Protein AF-0000000076748948 (afdb_homodimer)

Structure (mmCIF, N/CA/C/O backbone):
data_AF-0000000076748948-model_v1
#
loop_
_entity.id
_entity.type
_entity.pdbx_description
1 polymer 'Cytochrome B561'
#
loop_
_atom_site.group_PDB
_atom_site.id
_atom_site.type_symbol
_atom_site.label_atom_id
_atom_site.label_alt_id
_atom_site.label_comp_id
_atom_site.label_asym_id
_atom_site.label_entity_id
_atom_site.label_seq_id
_atom_site.pdbx_PDB_ins_code
_atom_site.Cartn_x
_atom_site.Cartn_y
_atom_site.Cartn_z
_atom_site.occupancy
_atom_site.B_iso_or_equiv
_atom_site.auth_seq_id
_atom_site.auth_comp_id
_atom_site.auth_asym_id
_atom_site.auth_atom_id
_atom_site.pdbx_PDB_model_num
ATOM 1 N N . MET A 1 1 ? 9.406 36.438 7.773 1 33.47 1 MET A N 1
ATOM 2 C CA . MET A 1 1 ? 9.922 35.469 8.727 1 33.47 1 MET A CA 1
ATOM 3 C C . MET A 1 1 ? 10.961 34.562 8.07 1 33.47 1 MET A C 1
ATOM 5 O O . MET A 1 1 ? 10.742 34.062 6.957 1 33.47 1 MET A O 1
ATOM 9 N N . ASN A 1 2 ? 12.188 34.719 8.117 1 35.97 2 ASN A N 1
ATOM 10 C CA . ASN A 1 2 ? 13.266 33.875 7.602 1 35.97 2 ASN A CA 1
ATOM 11 C C . ASN A 1 2 ? 12.938 32.375 7.719 1 35.97 2 ASN A C 1
ATOM 13 O O . ASN A 1 2 ? 12.742 31.875 8.82 1 35.97 2 ASN A O 1
ATOM 17 N N . MET A 1 3 ? 12.281 31.812 6.859 1 44.72 3 MET A N 1
ATOM 18 C CA . MET A 1 3 ? 11.961 30.391 6.828 1 44.72 3 MET A CA 1
ATOM 19 C C . MET A 1 3 ? 13.188 29.547 7.172 1 44.72 3 MET A C 1
ATOM 21 O O . MET A 1 3 ? 13.273 28.391 6.793 1 44.72 3 MET A O 1
ATOM 25 N N . SER A 1 4 ? 14.305 30.047 7.441 1 53.69 4 SER A N 1
ATOM 26 C CA . SER A 1 4 ? 15.688 29.625 7.637 1 53.69 4 SER A CA 1
ATOM 27 C C . SER A 1 4 ? 15.797 28.5 8.656 1 53.69 4 SER A C 1
ATOM 29 O O . SER A 1 4 ? 16.703 27.672 8.586 1 53.69 4 SER A O 1
ATOM 31 N N . GLY A 1 5 ? 14.656 28.094 9.359 1 63.38 5 GLY A N 1
ATOM 32 C CA . GLY A 1 5 ? 14.852 27.25 10.523 1 63.38 5 GLY A CA 1
ATOM 33 C C . GLY A 1 5 ? 13.992 26 10.508 1 63.38 5 GLY A C 1
ATOM 34 O O . GLY A 1 5 ? 14.273 25.031 11.227 1 63.38 5 GLY A O 1
ATOM 35 N N . VAL A 1 6 ? 13.047 25.984 9.555 1 76.69 6 VAL A N 1
ATOM 36 C CA . VAL A 1 6 ? 12.133 24.859 9.734 1 76.69 6 VAL A CA 1
ATOM 37 C C . VAL A 1 6 ? 12.547 23.703 8.828 1 76.69 6 VAL A C 1
ATOM 39 O O . VAL A 1 6 ? 12.656 23.859 7.609 1 76.69 6 VAL A O 1
ATOM 42 N N . SER A 1 7 ? 13.07 22.641 9.336 1 84.75 7 SER A N 1
ATOM 43 C CA . SER A 1 7 ? 13.414 21.438 8.594 1 84.75 7 SER A CA 1
ATOM 44 C C . SER A 1 7 ? 12.914 20.188 9.305 1 84.75 7 SER A C 1
ATOM 46 O O . SER A 1 7 ? 12.508 20.25 10.469 1 84.75 7 SER A O 1
ATOM 48 N N . TYR A 1 8 ? 12.938 19.156 8.523 1 89 8 TYR A N 1
ATOM 49 C CA . TYR A 1 8 ? 12.555 17.875 9.109 1 89 8 TYR A CA 1
ATOM 50 C C . TYR A 1 8 ? 13.578 17.422 10.141 1 89 8 TYR A C 1
ATOM 52 O O . TYR A 1 8 ? 14.727 17.875 10.133 1 89 8 TYR A O 1
ATOM 60 N N . ASP A 1 9 ? 13.203 16.594 11.047 1 91.94 9 ASP A N 1
ATOM 61 C CA . ASP A 1 9 ? 14.094 16.062 12.07 1 91.94 9 ASP A CA 1
ATOM 62 C C . ASP A 1 9 ? 15.18 15.18 11.461 1 91.94 9 ASP A C 1
ATOM 64 O O . ASP A 1 9 ? 15.031 14.68 10.344 1 91.94 9 ASP A O 1
ATOM 68 N N . ARG A 1 10 ? 16.219 14.953 12.18 1 94 10 ARG A N 1
ATOM 69 C CA . ARG A 1 10 ? 17.406 14.242 11.703 1 94 10 ARG A CA 1
ATOM 70 C C . ARG A 1 10 ? 17.062 12.812 11.305 1 94 10 ARG A C 1
ATOM 72 O O . ARG A 1 10 ? 17.641 12.266 10.359 1 94 10 ARG A O 1
ATOM 79 N N . VAL A 1 11 ? 16.172 12.172 12.016 1 95.75 11 VAL A N 1
ATOM 80 C CA . VAL A 1 11 ? 15.789 10.789 11.734 1 95.75 11 VAL A CA 1
ATOM 81 C C . VAL A 1 11 ? 15.117 10.711 10.367 1 95.75 11 VAL A C 1
ATOM 83 O O . VAL A 1 11 ? 15.477 9.859 9.547 1 95.75 11 VAL A O 1
ATOM 86 N N . THR A 1 12 ? 14.234 11.625 10.117 1 95.31 12 THR A N 1
ATOM 87 C CA . THR A 1 12 ? 13.547 11.695 8.828 1 95.31 12 THR A CA 1
ATOM 88 C C . THR A 1 12 ? 14.539 11.898 7.691 1 95.31 12 THR A C 1
ATOM 90 O O . THR A 1 12 ? 14.469 11.219 6.668 1 95.31 12 THR A O 1
ATOM 93 N N . LYS A 1 13 ? 15.477 12.781 7.883 1 95.94 13 LYS A N 1
ATOM 94 C CA . LYS A 1 13 ? 16.469 13.094 6.855 1 95.94 13 LYS A CA 1
ATOM 95 C C . LYS A 1 13 ? 17.375 11.898 6.586 1 95.94 13 LYS A C 1
ATOM 97 O O . LYS A 1 13 ? 17.672 11.586 5.43 1 95.94 13 LYS A O 1
ATOM 102 N N . THR A 1 14 ? 17.797 11.258 7.625 1 96.94 14 THR A N 1
ATOM 103 C CA . THR A 1 14 ? 18.672 10.094 7.492 1 96.94 14 THR A CA 1
ATOM 104 C C . THR A 1 14 ? 17.953 8.977 6.734 1 96.94 14 THR A C 1
ATOM 106 O O . THR A 1 14 ? 18.516 8.391 5.812 1 96.94 14 THR A O 1
ATOM 109 N N . PHE A 1 15 ? 16.688 8.703 7.098 1 97.56 15 PHE A N 1
ATOM 110 C CA . PHE A 1 15 ? 15.906 7.688 6.398 1 97.56 15 PHE A CA 1
ATOM 111 C C . PHE A 1 15 ? 15.773 8.031 4.922 1 97.56 15 PHE A C 1
ATOM 113 O O . PHE A 1 15 ? 15.922 7.16 4.059 1 97.56 15 PHE A O 1
ATOM 120 N N . HIS A 1 16 ? 15.539 9.289 4.672 1 97.12 16 HIS A N 1
ATOM 121 C CA . HIS A 1 16 ? 15.289 9.727 3.301 1 97.12 16 HIS A CA 1
ATOM 122 C C . HIS A 1 16 ? 16.516 9.5 2.42 1 97.12 16 HIS A C 1
ATOM 124 O O . HIS A 1 16 ? 16.422 8.852 1.378 1 97.12 16 HIS A O 1
ATOM 130 N N . TRP A 1 17 ? 17.641 9.961 2.863 1 97.5 17 TRP A N 1
ATOM 131 C CA . TRP A 1 17 ? 18.828 9.891 2.031 1 97.5 17 TRP A CA 1
ATOM 132 C C . TRP A 1 17 ? 19.344 8.461 1.934 1 97.5 17 TRP A C 1
ATOM 134 O O . TRP A 1 17 ? 19.891 8.062 0.902 1 97.5 17 TRP A O 1
ATOM 144 N N . PHE A 1 18 ? 19.203 7.707 2.998 1 97.94 18 PHE A N 1
ATOM 145 C CA . PHE A 1 18 ? 19.547 6.289 2.955 1 97.94 18 PHE A CA 1
ATOM 146 C C . PHE A 1 18 ? 18.75 5.57 1.877 1 97.94 18 PHE A C 1
ATOM 148 O O . PHE A 1 18 ? 19.328 4.875 1.034 1 97.94 18 PHE A O 1
ATOM 155 N N . MET A 1 19 ? 17.5 5.785 1.889 1 98.12 19 MET A N 1
ATOM 156 C CA . MET A 1 19 ? 16.625 5.152 0.908 1 98.12 19 MET A CA 1
ATOM 157 C C . MET A 1 19 ? 16.922 5.66 -0.499 1 98.12 19 MET A C 1
ATOM 159 O O . MET A 1 19 ? 16.984 4.875 -1.447 1 98.12 19 MET A O 1
ATOM 163 N N . ALA A 1 20 ? 17.094 6.969 -0.608 1 97.5 20 ALA A N 1
ATOM 164 C CA . ALA A 1 20 ? 17.344 7.562 -1.92 1 97.5 20 ALA A CA 1
ATOM 165 C C . ALA A 1 20 ? 18.578 6.973 -2.57 1 97.5 20 ALA A C 1
ATOM 167 O O . ALA A 1 20 ? 18.547 6.566 -3.734 1 97.5 2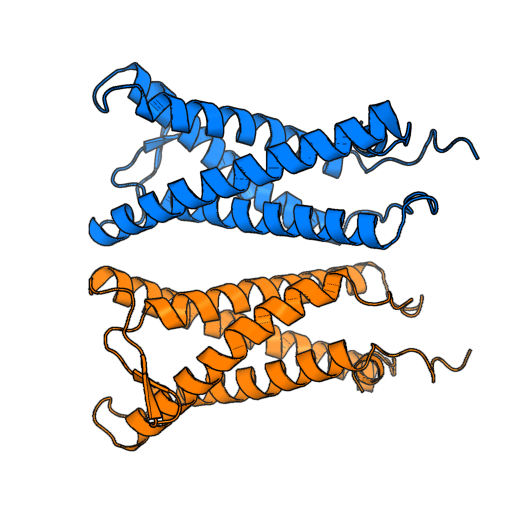0 ALA A O 1
ATOM 168 N N . ILE A 1 21 ? 19.641 6.852 -1.83 1 97.81 21 ILE A N 1
ATOM 169 C CA . ILE A 1 21 ? 20.906 6.352 -2.35 1 97.81 21 ILE A CA 1
ATOM 170 C C . ILE A 1 21 ? 20.75 4.891 -2.76 1 97.81 21 ILE A C 1
ATOM 172 O O . ILE A 1 21 ? 21.188 4.5 -3.85 1 97.81 21 ILE A O 1
ATOM 176 N N . ILE A 1 22 ? 20.125 4.141 -1.945 1 98.12 22 ILE A N 1
ATOM 177 C CA . ILE A 1 22 ? 19.984 2.711 -2.205 1 98.12 22 ILE A CA 1
ATOM 178 C C . ILE A 1 22 ? 19.062 2.49 -3.402 1 98.12 22 ILE A C 1
ATOM 180 O O . ILE A 1 22 ? 19.344 1.656 -4.266 1 98.12 22 ILE A O 1
ATOM 184 N N . ILE A 1 23 ? 18 3.219 -3.5 1 97.62 23 ILE A N 1
ATOM 185 C CA . ILE A 1 23 ? 17.047 3.066 -4.598 1 97.62 23 ILE A CA 1
ATOM 186 C C . ILE A 1 23 ? 17.734 3.426 -5.918 1 97.62 23 ILE A C 1
ATOM 188 O O . ILE A 1 23 ? 17.562 2.732 -6.922 1 97.62 23 ILE A O 1
ATOM 192 N N . VAL A 1 24 ? 18.5 4.461 -5.941 1 96.75 24 VAL A N 1
ATOM 193 C CA . VAL A 1 24 ? 19.203 4.871 -7.156 1 96.75 24 VAL A CA 1
ATOM 194 C C . VAL A 1 24 ? 20.188 3.787 -7.57 1 96.75 24 VAL A C 1
ATOM 196 O O . VAL A 1 24 ? 20.203 3.355 -8.727 1 96.75 24 VAL A O 1
ATOM 199 N N . TYR A 1 25 ? 20.906 3.318 -6.664 1 97.06 25 TYR A N 1
ATOM 200 C CA . TYR A 1 25 ? 21.875 2.27 -6.977 1 97.06 25 TYR A CA 1
ATOM 201 C C . TYR A 1 25 ? 21.172 1.014 -7.477 1 97.06 25 TYR A C 1
ATOM 203 O O . TYR A 1 25 ? 21.531 0.472 -8.523 1 97.06 25 TYR A O 1
ATOM 211 N N . THR A 1 26 ? 20.234 0.556 -6.672 1 97.38 26 THR A N 1
ATOM 212 C CA . THR A 1 26 ? 19.625 -0.729 -6.988 1 97.38 26 THR A CA 1
ATOM 213 C C . THR A 1 26 ? 18.875 -0.657 -8.312 1 97.38 26 THR A C 1
ATOM 215 O O . THR A 1 26 ? 18.797 -1.644 -9.047 1 97.38 26 THR A O 1
ATOM 218 N N . THR A 1 27 ? 18.312 0.472 -8.586 1 96.38 27 THR A N 1
ATOM 219 C CA . THR A 1 27 ? 17.656 0.651 -9.875 1 96.38 27 THR A CA 1
ATOM 220 C C . THR A 1 27 ? 18.656 0.561 -11.023 1 96.38 27 THR A C 1
ATOM 222 O O . THR A 1 27 ? 18.453 -0.193 -11.977 1 96.38 27 THR A O 1
ATOM 225 N N . ILE A 1 28 ? 19.75 1.242 -10.906 1 95.62 28 ILE A N 1
ATOM 226 C CA . ILE A 1 28 ? 20.781 1.24 -11.938 1 95.62 28 ILE A CA 1
ATOM 227 C C . ILE A 1 28 ? 21.375 -0.161 -12.078 1 95.62 28 ILE A C 1
ATOM 229 O O . ILE A 1 28 ? 21.547 -0.666 -13.188 1 95.62 28 ILE A O 1
ATOM 233 N N . ALA A 1 29 ? 21.641 -0.763 -10.961 1 96 29 ALA A N 1
ATOM 234 C CA . ALA A 1 29 ? 22.188 -2.115 -10.961 1 96 29 ALA A CA 1
ATOM 235 C C . ALA A 1 29 ? 21.203 -3.109 -11.57 1 96 29 ALA A C 1
ATOM 237 O O . ALA A 1 29 ? 21.609 -4.008 -12.32 1 96 29 ALA A O 1
ATOM 238 N N . GLY A 1 30 ? 19.938 -3.006 -11.195 1 94.94 30 GLY A N 1
ATOM 239 C CA . GLY A 1 30 ? 18.938 -3.891 -11.75 1 94.94 30 GLY A CA 1
ATOM 240 C C . GLY A 1 30 ? 18.859 -3.832 -13.266 1 94.94 30 GLY A C 1
ATOM 241 O O . GLY A 1 30 ? 18.859 -4.867 -13.93 1 94.94 30 GLY A O 1
ATOM 242 N N . TYR A 1 31 ? 18.828 -2.666 -13.805 1 93.69 31 TYR A N 1
ATOM 243 C CA . TYR A 1 31 ? 18.781 -2.508 -15.25 1 93.69 31 TYR A CA 1
ATOM 244 C C . TYR A 1 31 ? 20.125 -2.898 -15.883 1 93.69 31 TYR A C 1
ATOM 246 O O . TYR A 1 31 ? 20.156 -3.447 -16.984 1 93.69 31 TYR A O 1
ATOM 254 N N . GLY A 1 32 ? 21.219 -2.625 -15.141 1 93.38 32 GLY A N 1
ATOM 255 C CA . GLY A 1 32 ? 22.531 -3.037 -15.602 1 93.38 32 GLY A CA 1
ATOM 256 C C . GLY A 1 32 ? 22.672 -4.543 -15.727 1 93.38 32 GLY A C 1
ATOM 257 O O . GLY A 1 32 ? 23.359 -5.031 -16.625 1 93.38 32 GLY A O 1
ATOM 258 N N . MET A 1 33 ? 22.031 -5.234 -14.883 1 93.5 33 MET A N 1
ATOM 259 C CA . MET A 1 33 ? 22.094 -6.695 -14.914 1 93.5 33 MET A CA 1
ATOM 260 C C . MET A 1 33 ? 21.469 -7.242 -16.188 1 93.5 33 MET A C 1
ATOM 262 O O . MET A 1 33 ? 21.859 -8.305 -16.672 1 93.5 33 MET A O 1
ATOM 266 N N . HIS A 1 34 ? 20.531 -6.484 -16.719 1 90.69 34 HIS A N 1
ATOM 267 C CA . HIS A 1 34 ? 19.891 -6.91 -17.953 1 90.69 34 HIS A CA 1
ATOM 268 C C . HIS A 1 34 ? 20.859 -6.785 -19.141 1 90.69 34 HIS A C 1
ATOM 270 O O . HIS A 1 34 ? 20.594 -7.328 -20.219 1 90.69 34 HIS A O 1
ATOM 276 N N . LEU A 1 35 ? 21.953 -6.086 -18.922 1 91.62 35 LEU A N 1
ATOM 277 C CA . LEU A 1 35 ? 22.953 -5.879 -19.969 1 91.62 35 LEU A CA 1
ATOM 278 C C . LEU A 1 35 ? 24.062 -6.91 -19.875 1 91.62 35 LEU A C 1
ATOM 280 O O . LEU A 1 35 ? 25.016 -6.871 -20.656 1 91.62 35 LEU A O 1
ATOM 284 N N . THR A 1 36 ? 23.969 -7.801 -18.891 1 90.62 36 THR A N 1
ATOM 285 C CA . THR A 1 36 ? 24.953 -8.859 -18.703 1 90.62 36 THR A CA 1
ATOM 286 C C . THR A 1 36 ? 24.312 -10.234 -18.891 1 90.62 36 THR A C 1
ATOM 288 O O . THR A 1 36 ? 23.109 -10.336 -19.078 1 90.62 36 THR A O 1
ATOM 291 N N . THR A 1 37 ? 25.188 -11.227 -18.891 1 90.31 37 THR A N 1
ATOM 292 C CA . THR A 1 37 ? 24.688 -12.602 -18.922 1 90.31 37 THR A CA 1
ATOM 293 C C . THR A 1 37 ? 24.578 -13.156 -17.5 1 90.31 37 THR A C 1
ATOM 295 O O . THR A 1 37 ? 25.375 -12.82 -16.625 1 90.31 37 THR A O 1
ATOM 298 N N . GLN A 1 38 ? 23.609 -13.977 -17.281 1 87.62 38 GLN A N 1
ATOM 299 C CA . GLN A 1 38 ? 23.281 -14.484 -15.945 1 87.62 38 GLN A CA 1
ATOM 300 C C . GLN A 1 38 ? 24.453 -15.25 -15.352 1 87.62 38 GLN A C 1
ATOM 302 O O . GLN A 1 38 ? 24.625 -15.305 -14.133 1 87.62 38 GLN A O 1
ATOM 307 N N . ASP A 1 39 ? 25.281 -15.734 -16.172 1 90.06 39 ASP A N 1
ATOM 308 C CA . ASP A 1 39 ? 26.375 -16.562 -15.672 1 90.06 39 ASP A CA 1
ATOM 309 C C . ASP A 1 39 ? 27.656 -15.742 -15.523 1 90.06 39 ASP A C 1
ATOM 311 O O . ASP A 1 39 ? 28.688 -16.25 -15.062 1 90.06 39 ASP A O 1
ATOM 315 N N . SER A 1 40 ? 27.625 -14.477 -15.742 1 93.38 40 SER A N 1
ATOM 316 C CA . SER A 1 40 ? 28.812 -13.641 -15.695 1 93.38 40 SER A CA 1
ATOM 317 C C . SER A 1 40 ? 29.141 -13.211 -14.266 1 93.38 40 SER A C 1
ATOM 319 O O . SER A 1 40 ? 28.234 -13.07 -13.438 1 93.38 40 SER A O 1
ATOM 321 N N . PRO A 1 41 ? 30.422 -13.055 -14.008 1 93.94 41 PRO A N 1
ATOM 322 C CA . PRO A 1 41 ? 30.812 -12.547 -12.695 1 93.94 41 PRO A CA 1
ATOM 323 C C . PRO A 1 41 ? 30.188 -11.188 -12.375 1 93.94 41 PRO A C 1
ATOM 325 O O . PRO A 1 41 ? 29.859 -10.906 -11.219 1 93.94 41 PRO A O 1
ATOM 328 N N . MET A 1 42 ? 30.047 -10.406 -13.352 1 93.75 42 MET A N 1
ATOM 329 C CA . MET A 1 42 ? 29.453 -9.086 -13.148 1 93.75 42 MET A CA 1
ATOM 330 C C . MET A 1 42 ? 28 -9.203 -12.695 1 93.75 42 MET A C 1
ATOM 332 O O . MET A 1 42 ? 27.562 -8.5 -11.781 1 93.75 42 MET A O 1
ATOM 336 N N . PHE A 1 43 ? 27.266 -10.086 -13.32 1 94.81 43 PHE A N 1
ATOM 337 C CA . PHE A 1 43 ? 25.891 -10.32 -12.914 1 94.81 43 PHE A CA 1
ATOM 338 C C . PHE A 1 43 ? 25.828 -10.742 -11.453 1 94.81 43 PHE A C 1
ATOM 340 O O . PHE A 1 43 ? 25.031 -10.211 -10.672 1 94.81 43 PHE A O 1
ATOM 347 N N . HIS A 1 44 ? 26.672 -11.633 -11.156 1 94.06 44 HIS A N 1
ATOM 348 C CA . HIS A 1 44 ? 26.656 -12.18 -9.805 1 94.06 44 HIS A CA 1
ATOM 349 C C . HIS A 1 44 ? 27.016 -11.102 -8.781 1 94.06 44 HIS A C 1
ATOM 351 O O . HIS A 1 44 ? 26.391 -11.039 -7.711 1 94.06 44 HI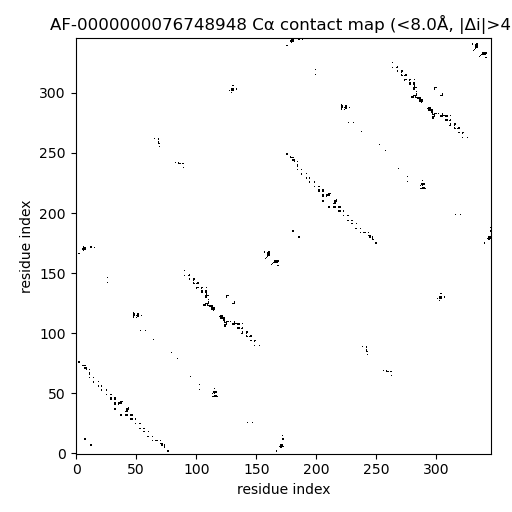S A O 1
ATOM 357 N N . PHE A 1 45 ? 27.938 -10.32 -9.086 1 95.75 45 PHE A N 1
ATOM 358 C CA . PHE A 1 45 ? 28.328 -9.242 -8.188 1 95.75 45 PHE A CA 1
ATOM 359 C C . PHE A 1 45 ? 27.188 -8.25 -8 1 95.75 45 PHE A C 1
ATOM 361 O O . PHE A 1 45 ? 26.812 -7.93 -6.867 1 95.75 45 PHE A O 1
ATOM 368 N N . LEU A 1 46 ? 26.641 -7.801 -9.117 1 96.06 46 LEU A N 1
ATOM 369 C CA . LEU A 1 46 ? 25.562 -6.816 -9.062 1 96.06 46 LEU A CA 1
ATOM 370 C C . LEU A 1 46 ? 24.344 -7.375 -8.336 1 96.06 46 LEU A C 1
ATOM 372 O O . LEU A 1 46 ? 23.734 -6.684 -7.516 1 96.06 46 LEU A O 1
ATOM 376 N N . SER A 1 47 ? 24.078 -8.586 -8.609 1 95.81 47 SER A N 1
ATOM 377 C CA . SER A 1 47 ? 22.906 -9.219 -8.008 1 95.81 47 SER A CA 1
ATOM 378 C C . SER A 1 47 ? 23.078 -9.391 -6.504 1 95.81 47 SER A C 1
ATOM 380 O O . SER A 1 47 ? 22.188 -9.055 -5.727 1 95.81 47 SER A O 1
ATOM 382 N N . THR A 1 48 ? 24.234 -9.883 -6.105 1 96.88 48 THR A N 1
ATOM 383 C CA . THR A 1 48 ? 24.5 -10.102 -4.691 1 96.88 48 THR A CA 1
ATOM 384 C C . THR A 1 48 ? 24.453 -8.789 -3.918 1 96.88 48 THR A C 1
ATOM 386 O O . THR A 1 48 ? 23.812 -8.703 -2.867 1 96.88 48 THR A O 1
ATOM 389 N N . LEU A 1 49 ? 25.062 -7.793 -4.469 1 97.75 49 LEU A N 1
ATOM 390 C CA . LEU A 1 49 ? 25.047 -6.496 -3.797 1 97.75 49 LEU A CA 1
ATOM 391 C C . LEU A 1 49 ? 23.656 -5.898 -3.791 1 97.75 49 LEU A C 1
ATOM 393 O O . LEU A 1 49 ? 23.219 -5.328 -2.785 1 97.75 49 LEU A O 1
ATOM 397 N N . ASN A 1 50 ? 22.984 -6.008 -4.926 1 98.06 50 ASN A N 1
ATOM 398 C CA . ASN A 1 50 ? 21.609 -5.504 -5.031 1 98.06 50 ASN A CA 1
ATOM 399 C C . ASN A 1 50 ? 20.703 -6.145 -3.994 1 98.06 50 ASN A C 1
ATOM 401 O O . ASN A 1 50 ? 20.031 -5.441 -3.236 1 98.06 50 ASN A O 1
ATOM 405 N N . MET A 1 51 ? 20.781 -7.418 -3.885 1 97.38 51 MET A N 1
ATOM 406 C CA . MET A 1 51 ? 19.922 -8.133 -2.941 1 97.38 51 MET A CA 1
ATOM 407 C C . MET A 1 51 ? 20.328 -7.828 -1.502 1 97.38 51 MET A C 1
ATOM 409 O O . MET A 1 51 ? 19.469 -7.723 -0.624 1 97.38 51 MET A O 1
ATOM 413 N N . SER A 1 52 ? 21.547 -7.742 -1.262 1 98.5 52 SER A N 1
ATOM 414 C CA . SER A 1 52 ? 22.031 -7.426 0.079 1 98.5 52 SER A CA 1
ATOM 415 C C . SER A 1 52 ? 21.547 -6.051 0.532 1 98.5 52 SER A C 1
ATOM 417 O O . SER A 1 52 ? 21.031 -5.906 1.642 1 98.5 52 SER A O 1
ATOM 419 N N . LEU A 1 53 ? 21.656 -5.129 -0.316 1 98.44 53 LEU A N 1
ATOM 420 C CA . LEU A 1 53 ? 21.234 -3.771 0.012 1 98.44 53 LEU A CA 1
ATOM 421 C C . LEU A 1 53 ? 19.719 -3.695 0.167 1 98.44 53 LEU A C 1
ATOM 423 O O . LEU A 1 53 ? 19.219 -3 1.052 1 98.44 53 LEU A O 1
ATOM 427 N N . ALA A 1 54 ? 19.047 -4.387 -0.704 1 97.88 54 ALA A N 1
ATOM 428 C CA . ALA A 1 54 ? 17.594 -4.434 -0.594 1 97.88 54 ALA A CA 1
ATOM 429 C C . ALA A 1 54 ? 17.172 -5.07 0.723 1 97.88 54 ALA A C 1
ATOM 431 O O . ALA A 1 54 ? 16.188 -4.637 1.341 1 97.88 54 ALA A O 1
ATOM 432 N N . THR A 1 55 ? 17.859 -6.098 1.114 1 98.06 55 THR A N 1
ATOM 433 C CA . THR A 1 55 ? 17.562 -6.793 2.363 1 98.06 55 THR A CA 1
ATOM 434 C C . THR A 1 55 ? 17.719 -5.852 3.555 1 98.06 55 THR A C 1
ATOM 436 O O . THR A 1 55 ? 16.922 -5.891 4.492 1 98.06 55 THR A O 1
ATOM 439 N N . VAL A 1 56 ? 18.672 -4.988 3.529 1 98.25 56 VAL A N 1
ATOM 440 C CA . VAL A 1 56 ? 18.891 -4 4.582 1 98.25 56 VAL A CA 1
ATOM 441 C C . VAL A 1 56 ? 17.828 -2.898 4.477 1 98.25 56 VAL A C 1
ATOM 443 O O . VAL A 1 56 ? 17.297 -2.441 5.488 1 98.25 56 VAL A O 1
ATOM 446 N N . ALA A 1 57 ? 17.5 -2.547 3.277 1 98.62 57 ALA A N 1
ATOM 447 C CA . ALA A 1 57 ? 16.625 -1.405 3.031 1 98.62 57 ALA A CA 1
ATOM 448 C C . ALA A 1 57 ? 15.18 -1.732 3.406 1 98.62 57 ALA A C 1
ATOM 450 O O . ALA A 1 57 ? 14.422 -0.848 3.807 1 98.62 57 ALA A O 1
ATOM 451 N N . ALA A 1 58 ? 14.812 -2.994 3.305 1 98.31 58 ALA A N 1
ATOM 452 C CA . ALA A 1 58 ? 13.43 -3.391 3.535 1 98.31 58 ALA A CA 1
ATOM 453 C C . ALA A 1 58 ? 12.992 -3.064 4.961 1 98.31 58 ALA A C 1
ATOM 455 O O . ALA A 1 58 ? 11.992 -2.373 5.172 1 98.31 58 ALA A O 1
ATOM 456 N N . PRO A 1 59 ? 13.75 -3.496 6.016 1 98.12 59 PRO A N 1
ATOM 457 C CA . PRO A 1 59 ? 13.344 -3.117 7.371 1 98.12 59 PRO A CA 1
ATOM 458 C C . PRO A 1 59 ? 13.453 -1.615 7.621 1 98.12 59 PRO A C 1
ATOM 460 O O . PRO A 1 59 ? 12.68 -1.055 8.406 1 98.12 59 PRO A O 1
ATOM 463 N N . VAL A 1 60 ? 14.375 -0.914 6.996 1 98.25 60 VAL A N 1
ATOM 464 C CA . VAL A 1 60 ? 14.523 0.531 7.137 1 98.25 60 VAL A CA 1
ATOM 465 C C . VAL A 1 60 ? 13.32 1.232 6.512 1 98.25 60 VAL A C 1
ATOM 467 O O . VAL A 1 60 ? 12.82 2.229 7.047 1 98.25 60 VAL A O 1
ATOM 470 N N . PHE A 1 61 ? 12.859 0.692 5.387 1 98.31 61 PHE A N 1
ATOM 471 C CA . PHE A 1 61 ? 11.656 1.207 4.738 1 98.31 61 PHE A CA 1
ATOM 472 C C . PHE A 1 61 ? 10.461 1.125 5.676 1 98.31 61 PHE A C 1
ATOM 474 O O . PHE A 1 61 ? 9.695 2.084 5.801 1 98.31 61 PHE A O 1
ATOM 481 N N . LEU A 1 62 ? 10.328 0.03 6.348 1 98.06 62 LEU A N 1
ATOM 482 C CA . LEU A 1 62 ? 9.234 -0.135 7.301 1 98.06 62 LEU A CA 1
ATOM 483 C C . LEU A 1 62 ? 9.375 0.845 8.461 1 98.06 62 LEU A C 1
ATOM 485 O O . LEU A 1 62 ? 8.391 1.453 8.891 1 98.06 62 LEU A O 1
ATOM 489 N N . ALA A 1 63 ? 10.562 1.01 8.953 1 97.88 63 ALA A N 1
ATOM 490 C CA . ALA A 1 63 ? 10.828 1.952 10.039 1 97.88 63 ALA A CA 1
ATOM 491 C C . ALA A 1 63 ? 10.516 3.383 9.609 1 97.88 63 ALA A C 1
ATOM 493 O O . ALA A 1 63 ? 9.922 4.152 10.367 1 97.88 63 ALA A O 1
ATOM 494 N N . ARG A 1 64 ? 10.914 3.691 8.43 1 97.44 64 ARG A N 1
ATOM 495 C CA . ARG A 1 64 ? 10.648 5.023 7.887 1 97.44 64 ARG A CA 1
ATOM 496 C C . ARG A 1 64 ? 9.156 5.273 7.758 1 97.44 64 ARG A C 1
ATOM 498 O O . ARG A 1 64 ? 8.672 6.359 8.094 1 97.44 64 ARG A O 1
ATOM 505 N N . TRP A 1 65 ? 8.5 4.238 7.223 1 97.06 65 TRP A N 1
ATOM 506 C CA . TRP A 1 65 ? 7.062 4.363 7.035 1 97.06 65 TRP A CA 1
ATOM 507 C C . TRP A 1 65 ? 6.359 4.609 8.367 1 97.06 65 TRP A C 1
ATOM 509 O O . TRP A 1 65 ? 5.504 5.492 8.469 1 97.06 65 TRP A O 1
ATOM 519 N N . VAL A 1 66 ? 6.727 3.922 9.391 1 96.56 66 VAL A N 1
ATOM 520 C CA . VAL A 1 66 ? 6.125 4.082 10.711 1 96.56 66 VAL A CA 1
ATOM 521 C C . VAL A 1 66 ? 6.523 5.438 11.297 1 96.56 66 VAL A C 1
ATOM 523 O O . VAL A 1 66 ? 5.688 6.148 11.852 1 96.56 66 VAL A O 1
ATOM 526 N N . TRP A 1 67 ? 7.727 5.867 11.133 1 96.06 67 TRP A N 1
ATOM 527 C CA . TRP A 1 67 ? 8.25 7.105 11.695 1 96.06 67 TRP A CA 1
ATOM 528 C C . TRP A 1 67 ? 7.508 8.32 11.141 1 96.06 67 TRP A C 1
ATOM 530 O O . TRP A 1 67 ? 7.309 9.305 11.852 1 96.06 67 TRP A O 1
ATOM 540 N N . LYS A 1 68 ? 7.09 8.227 9.953 1 94.19 68 LYS A N 1
ATOM 541 C CA . LYS A 1 68 ? 6.43 9.367 9.312 1 94.19 68 LYS A CA 1
ATOM 542 C C . LYS A 1 68 ? 5.176 9.773 10.078 1 94.19 68 LYS A C 1
ATOM 544 O O . LYS A 1 68 ? 4.777 10.938 10.047 1 94.19 68 LYS A O 1
ATOM 549 N N . TYR A 1 69 ? 4.605 8.844 10.914 1 93.25 69 TYR A N 1
ATOM 550 C CA . TYR A 1 69 ? 3.383 9.141 11.656 1 93.25 69 TYR A CA 1
ATOM 551 C C . TYR A 1 69 ? 3.703 9.664 13.047 1 93.25 69 TYR A C 1
ATOM 553 O O . TYR A 1 69 ? 2.834 10.219 13.727 1 93.25 69 TYR A O 1
ATOM 561 N N . PHE A 1 70 ? 4.918 9.523 13.477 1 93.06 70 PHE A N 1
ATOM 562 C CA . PHE A 1 70 ? 5.254 9.867 14.852 1 93.06 70 PHE A CA 1
ATOM 563 C C . PHE A 1 70 ? 6.195 11.062 14.898 1 93.06 70 PHE A C 1
ATOM 565 O O . PHE A 1 70 ? 6.441 11.633 15.961 1 93.06 70 PHE A O 1
ATOM 572 N N . ARG A 1 71 ? 6.586 11.492 13.727 1 90.25 71 ARG A N 1
ATOM 573 C CA . ARG A 1 71 ? 7.535 12.594 13.656 1 90.25 71 ARG A CA 1
ATOM 574 C C . ARG A 1 71 ? 6.84 13.93 13.875 1 90.25 71 ARG A C 1
ATOM 576 O O . ARG A 1 71 ? 5.629 14.047 13.672 1 90.25 71 ARG A O 1
ATOM 583 N N . PRO A 1 72 ? 7.566 14.938 14.289 1 84 72 PRO A N 1
ATOM 584 C CA . PRO A 1 72 ? 6.996 16.281 14.445 1 84 72 PRO A CA 1
ATOM 585 C C . PRO A 1 72 ? 6.484 16.859 13.133 1 84 72 PRO A C 1
ATOM 587 O O . PRO A 1 72 ? 7.094 16.641 12.078 1 84 72 PRO A O 1
ATOM 590 N N . SER A 1 73 ? 5.348 17.406 13.242 1 76.75 73 SER A N 1
ATOM 591 C CA . SER A 1 73 ? 4.754 18.016 12.062 1 76.75 73 SER A CA 1
ATOM 592 C C . SER A 1 73 ? 5.465 19.312 11.688 1 76.75 73 SER A C 1
ATOM 594 O O . SER A 1 73 ? 5.926 20.047 12.562 1 76.75 73 SER A O 1
ATOM 596 N N . LEU A 1 74 ? 5.688 19.375 10.383 1 75.62 74 LEU A N 1
ATOM 597 C CA . LEU A 1 74 ? 6.25 20.641 9.898 1 75.62 74 LEU A CA 1
ATOM 598 C C . LEU A 1 74 ? 5.16 21.547 9.359 1 75.62 74 LEU A C 1
ATOM 600 O O . LEU A 1 74 ? 4.219 21.094 8.703 1 75.62 74 LEU A O 1
ATOM 604 N N . GLU A 1 75 ? 5.102 22.609 9.945 1 64.5 75 GLU A N 1
ATOM 605 C CA . GLU A 1 75 ? 4.203 23.625 9.391 1 64.5 75 GLU A CA 1
ATOM 606 C C . GLU A 1 75 ? 4.781 24.234 8.117 1 64.5 75 GLU A C 1
ATOM 608 O O . GLU A 1 75 ? 5.797 24.938 8.164 1 64.5 75 GLU A O 1
ATOM 613 N N . ILE A 1 76 ? 4.473 23.609 6.988 1 61.62 76 ILE A N 1
ATOM 614 C CA . ILE A 1 76 ? 5.059 24.094 5.738 1 61.62 76 ILE A CA 1
ATOM 615 C C . ILE A 1 76 ? 4.414 25.422 5.344 1 61.62 76 ILE A C 1
ATOM 617 O O . ILE A 1 76 ? 3.248 25.656 5.648 1 61.62 76 ILE A O 1
ATOM 621 N N . ASP A 1 77 ? 5.191 26.141 4.672 1 59.53 77 ASP A N 1
ATOM 622 C CA . ASP A 1 77 ? 4.957 27.531 4.262 1 59.53 77 ASP A CA 1
ATOM 623 C C . ASP A 1 77 ? 3.646 27.656 3.482 1 59.53 77 ASP A C 1
ATOM 625 O O . ASP A 1 77 ? 3.332 26.797 2.648 1 59.53 77 ASP A O 1
ATOM 629 N N . ASP A 1 78 ? 2.754 28.469 3.871 1 63.28 78 ASP A N 1
ATOM 630 C CA . ASP A 1 78 ? 1.426 28.906 3.445 1 63.28 78 ASP A CA 1
ATOM 631 C C . ASP A 1 78 ? 1.438 29.375 1.991 1 63.28 78 ASP A C 1
ATOM 633 O O . ASP A 1 78 ? 0.383 29.625 1.408 1 63.28 78 ASP A O 1
ATOM 637 N N . ASN A 1 79 ? 2.652 29.312 1.265 1 73.12 79 ASN A N 1
ATOM 638 C CA . ASN A 1 79 ? 2.633 29.953 -0.049 1 73.12 79 ASN A CA 1
ATOM 639 C C . ASN A 1 79 ? 2.473 28.922 -1.166 1 73.12 79 ASN A C 1
ATOM 641 O O . ASN A 1 79 ? 2.535 29.266 -2.348 1 73.12 79 ASN A O 1
ATOM 645 N N . ILE A 1 80 ? 2.283 27.688 -0.812 1 77.19 80 ILE A N 1
ATOM 646 C CA . ILE A 1 80 ? 2.076 26.688 -1.844 1 77.19 80 ILE A CA 1
ATOM 647 C C . ILE A 1 80 ? 0.584 26.375 -1.978 1 77.19 80 ILE A C 1
ATOM 649 O O . ILE A 1 80 ? -0.115 26.219 -0.976 1 77.19 80 ILE A O 1
ATOM 653 N N . ALA A 1 81 ? 0.177 26.453 -3.369 1 85.94 81 ALA A N 1
ATOM 654 C CA . ALA A 1 81 ? -1.233 26.203 -3.643 1 85.94 81 ALA A CA 1
ATOM 655 C C . ALA A 1 81 ? -1.656 24.844 -3.086 1 85.94 81 ALA A C 1
ATOM 657 O O . ALA A 1 81 ? -0.881 23.891 -3.111 1 85.94 81 ALA A O 1
ATOM 658 N N . HIS A 1 82 ? -2.75 24.797 -2.701 1 85.94 82 HIS A N 1
ATOM 659 C CA . HIS A 1 82 ? -3.281 23.594 -2.061 1 85.94 82 HIS A CA 1
ATOM 660 C C . HIS A 1 82 ? -3.188 22.391 -2.988 1 85.94 82 HIS A C 1
ATOM 662 O O . HIS A 1 82 ? -2.844 21.297 -2.549 1 85.94 82 HIS A O 1
ATOM 668 N N . TRP A 1 83 ? -3.498 22.641 -4.238 1 89 83 TRP A N 1
ATOM 669 C CA . TRP A 1 83 ? -3.488 21.516 -5.176 1 89 83 TRP A CA 1
ATOM 670 C C . TRP A 1 83 ? -2.07 21 -5.383 1 89 83 TRP A C 1
ATOM 672 O O . TRP A 1 83 ? -1.87 19.797 -5.617 1 89 83 TRP A O 1
ATOM 682 N N . GLN A 1 84 ? -1.139 21.844 -5.359 1 88.25 84 GLN A N 1
ATOM 683 C CA . GLN A 1 84 ? 0.256 21.422 -5.453 1 88.25 84 GLN A CA 1
ATOM 684 C C . GLN A 1 84 ? 0.658 20.578 -4.25 1 88.25 84 GLN A C 1
ATOM 686 O O . GLN A 1 84 ? 1.358 19.578 -4.395 1 88.25 84 GLN A O 1
ATOM 691 N N . LYS A 1 85 ? 0.199 21.016 -3.164 1 88.81 85 LYS A N 1
ATOM 692 C CA . LYS A 1 85 ? 0.466 20.25 -1.951 1 88.81 85 LYS A CA 1
ATOM 693 C C . LYS A 1 85 ? -0.18 18.859 -2.02 1 88.81 85 LYS A C 1
ATOM 695 O O . LYS A 1 85 ? 0.427 17.875 -1.622 1 88.81 85 LYS A O 1
ATOM 700 N N . SER A 1 86 ? -1.328 18.844 -2.555 1 92.31 86 SER A N 1
ATOM 701 C CA . SER A 1 86 ? -2.061 17.594 -2.689 1 92.31 86 SER A CA 1
ATOM 702 C C . SER A 1 86 ? -1.356 16.641 -3.652 1 92.31 86 SER A C 1
ATOM 704 O O . SER A 1 86 ? -1.227 15.453 -3.369 1 92.31 86 SER A O 1
ATOM 706 N N . ILE A 1 87 ? -0.894 17.141 -4.742 1 93.5 87 ILE A N 1
ATOM 707 C CA . ILE A 1 87 ? -0.191 16.328 -5.73 1 93.5 87 ILE A CA 1
ATOM 708 C C . ILE A 1 87 ? 1.104 15.797 -5.129 1 93.5 87 ILE A C 1
ATOM 710 O O . ILE A 1 87 ? 1.487 14.648 -5.383 1 93.5 87 ILE A O 1
ATOM 714 N N . ALA A 1 88 ? 1.762 16.641 -4.355 1 92.44 88 ALA A N 1
ATOM 715 C CA . ALA A 1 88 ? 2.988 16.203 -3.693 1 92.44 88 ALA A CA 1
ATOM 716 C C . ALA A 1 88 ? 2.713 15.055 -2.73 1 92.44 88 ALA A C 1
ATOM 718 O O . ALA A 1 88 ? 3.426 14.047 -2.738 1 92.44 88 ALA A O 1
ATOM 719 N N . LYS A 1 89 ? 1.671 15.172 -1.997 1 93.31 89 LYS A N 1
ATOM 720 C CA . LYS A 1 89 ? 1.307 14.133 -1.04 1 93.31 89 LYS A CA 1
ATOM 721 C C . LYS A 1 89 ? 0.923 12.836 -1.754 1 93.31 89 LYS A C 1
ATOM 723 O O . LYS A 1 89 ? 1.295 11.75 -1.316 1 93.31 89 LYS A O 1
ATOM 728 N N . LEU A 1 90 ? 0.226 13.016 -2.777 1 95.06 90 LEU A N 1
ATOM 729 C CA . LEU A 1 90 ? -0.174 11.859 -3.57 1 95.06 90 LEU A CA 1
ATOM 730 C C . LEU A 1 90 ? 1.043 11.156 -4.168 1 95.06 90 LEU A C 1
ATOM 732 O O . LEU A 1 90 ? 1.147 9.93 -4.121 1 95.06 90 LEU A O 1
ATOM 736 N N . THR A 1 91 ? 1.939 11.945 -4.723 1 96.25 91 THR A N 1
ATOM 737 C CA . THR A 1 91 ? 3.146 11.398 -5.332 1 96.25 91 THR A CA 1
ATOM 738 C C . THR A 1 91 ? 3.975 10.641 -4.301 1 96.25 91 THR A C 1
ATOM 740 O O . THR A 1 91 ? 4.441 9.531 -4.566 1 96.25 91 THR A O 1
ATOM 743 N N . HIS A 1 92 ? 4.094 11.211 -3.123 1 96.12 92 HIS A N 1
ATOM 744 C CA . HIS A 1 92 ? 4.844 10.547 -2.066 1 96.12 92 HIS A CA 1
ATOM 745 C C . HIS A 1 92 ? 4.156 9.258 -1.632 1 96.12 92 HIS A C 1
ATOM 747 O O . HIS A 1 92 ? 4.82 8.242 -1.403 1 96.12 92 HIS A O 1
ATOM 753 N N . SER A 1 93 ? 2.877 9.312 -1.541 1 96.31 93 SER A N 1
ATOM 754 C CA . SER A 1 93 ? 2.121 8.117 -1.189 1 96.31 93 SER A CA 1
ATOM 755 C C . SER A 1 93 ? 2.299 7.02 -2.236 1 96.31 93 SER A C 1
ATOM 757 O O . SER A 1 93 ? 2.445 5.844 -1.896 1 96.31 93 SER A O 1
ATOM 759 N N . LEU A 1 94 ? 2.295 7.395 -3.467 1 97.62 94 LEU A N 1
ATOM 760 C CA . LEU A 1 94 ? 2.494 6.449 -4.562 1 97.62 94 LEU A CA 1
ATOM 761 C C . LEU A 1 94 ? 3.898 5.852 -4.516 1 97.62 94 LEU A C 1
ATOM 763 O O . LEU A 1 94 ? 4.082 4.664 -4.793 1 97.62 94 LEU A O 1
ATOM 767 N N . MET A 1 95 ? 4.84 6.66 -4.18 1 98.31 95 MET A N 1
ATOM 768 C CA . MET A 1 95 ? 6.207 6.164 -4.078 1 98.31 95 MET A CA 1
ATOM 769 C C . MET A 1 95 ? 6.332 5.141 -2.953 1 98.31 95 MET A C 1
ATOM 771 O O . MET A 1 95 ? 6.984 4.109 -3.117 1 98.31 95 MET A O 1
ATOM 775 N N . TYR A 1 96 ? 5.672 5.438 -1.838 1 98 96 TYR A N 1
ATOM 776 C CA . TYR A 1 96 ? 5.688 4.473 -0.744 1 98 96 TYR A CA 1
ATOM 777 C C . TYR A 1 96 ? 5.039 3.16 -1.166 1 98 96 TYR A C 1
ATOM 779 O O . TYR A 1 96 ? 5.551 2.082 -0.861 1 98 96 TYR A O 1
ATOM 787 N N . PHE A 1 97 ? 3.973 3.291 -1.847 1 97.5 97 PHE A N 1
ATOM 788 C CA . PHE A 1 97 ? 3.246 2.119 -2.322 1 97.5 97 PHE A CA 1
ATOM 789 C C . PHE A 1 97 ? 4.102 1.307 -3.285 1 97.5 97 PHE A C 1
ATOM 791 O O . PHE A 1 97 ? 4.207 0.085 -3.154 1 97.5 97 PHE A O 1
ATOM 798 N N . MET A 1 98 ? 4.727 1.947 -4.18 1 98.44 98 MET A N 1
ATOM 799 C CA . MET A 1 98 ? 5.547 1.254 -5.168 1 98.44 98 MET A CA 1
ATOM 800 C C . MET A 1 98 ? 6.789 0.651 -4.52 1 98.44 98 MET A C 1
ATOM 802 O O . MET A 1 98 ? 7.227 -0.435 -4.898 1 98.44 98 MET A O 1
ATOM 806 N N . MET A 1 99 ? 7.336 1.363 -3.598 1 98.56 99 MET A N 1
ATOM 807 C CA . MET A 1 99 ? 8.477 0.805 -2.881 1 98.56 99 MET A CA 1
ATOM 808 C C . MET A 1 99 ? 8.102 -0.504 -2.193 1 98.56 99 MET A C 1
ATOM 810 O O . MET A 1 99 ? 8.867 -1.473 -2.236 1 98.56 99 MET A O 1
ATOM 814 N N . SER A 1 100 ? 6.949 -0.503 -1.601 1 98.38 100 SER A N 1
ATOM 815 C CA . SER A 1 100 ? 6.5 -1.737 -0.963 1 98.38 100 SER A CA 1
ATOM 816 C C . SER A 1 100 ? 6.418 -2.881 -1.97 1 98.38 100 SER A C 1
ATOM 818 O O . SER A 1 100 ? 6.863 -3.994 -1.69 1 98.38 100 SER A O 1
ATOM 820 N N . TRP A 1 101 ? 5.906 -2.568 -3.135 1 98.38 101 TRP A N 1
ATOM 821 C CA . TRP A 1 101 ? 5.777 -3.586 -4.172 1 98.38 101 TRP A CA 1
ATOM 822 C C . TRP A 1 101 ? 7.148 -4.039 -4.664 1 98.38 101 TRP A C 1
ATOM 824 O O . TRP A 1 101 ? 7.348 -5.219 -4.961 1 98.38 101 TRP A O 1
ATOM 834 N N . VAL A 1 102 ? 8.07 -3.135 -4.785 1 98.62 102 VAL A N 1
ATOM 835 C CA . VAL A 1 102 ? 9.414 -3.479 -5.242 1 98.62 102 VAL A CA 1
ATOM 836 C C . VAL A 1 102 ? 10.086 -4.414 -4.234 1 98.62 102 VAL A C 1
ATOM 838 O O . VAL A 1 102 ? 10.648 -5.441 -4.613 1 98.62 102 VAL A O 1
ATOM 841 N N . PHE A 1 103 ? 9.961 -4.102 -2.988 1 98.56 103 PHE A N 1
ATOM 842 C CA . PHE A 1 103 ? 10.594 -4.926 -1.968 1 98.56 103 PHE A CA 1
ATOM 843 C C . PHE A 1 103 ? 9.945 -6.305 -1.91 1 98.56 103 PHE A C 1
ATOM 845 O O . PHE A 1 103 ? 10.641 -7.324 -1.89 1 98.56 103 PHE A O 1
ATOM 852 N N . ILE A 1 104 ? 8.656 -6.344 -1.93 1 98.31 104 ILE A N 1
ATOM 853 C CA . ILE A 1 104 ? 7.926 -7.605 -1.816 1 98.31 104 ILE A CA 1
ATOM 854 C C . ILE A 1 104 ? 8.195 -8.469 -3.047 1 98.31 104 ILE A C 1
ATOM 856 O O . ILE A 1 104 ? 8.578 -9.633 -2.926 1 98.31 104 ILE A O 1
ATOM 860 N N . SER A 1 105 ? 8.031 -7.887 -4.219 1 98.44 105 SER A N 1
ATOM 861 C CA . SER A 1 105 ? 8.203 -8.648 -5.449 1 98.44 105 SER A CA 1
ATOM 862 C C . SER A 1 105 ? 9.664 -9.055 -5.652 1 98.44 105 SER A C 1
ATOM 864 O O . SER A 1 105 ? 9.945 -10.133 -6.18 1 98.44 105 SER A O 1
ATOM 866 N N . GLY A 1 106 ? 10.602 -8.219 -5.254 1 97.94 106 GLY A N 1
ATOM 867 C CA . GLY A 1 106 ? 12.016 -8.555 -5.371 1 97.94 106 GLY A CA 1
ATOM 868 C C . GLY A 1 106 ? 12.398 -9.797 -4.594 1 97.94 106 GLY A C 1
ATOM 869 O O . GLY A 1 106 ? 13.18 -10.617 -5.078 1 97.94 106 GLY A O 1
ATOM 870 N N . PHE A 1 107 ? 11.805 -9.883 -3.434 1 97.56 107 PHE A N 1
ATOM 871 C CA . PHE A 1 107 ? 12.109 -11.055 -2.615 1 97.56 107 PHE A CA 1
ATOM 872 C C . PHE A 1 107 ? 11.406 -12.289 -3.152 1 97.56 107 PHE A C 1
ATOM 874 O O . PHE A 1 107 ? 11.992 -13.375 -3.209 1 97.56 107 PHE A O 1
ATOM 881 N N . LEU A 1 108 ? 10.195 -12.156 -3.611 1 98.12 108 LEU A N 1
ATOM 882 C CA . LEU A 1 108 ? 9.383 -13.305 -4.012 1 98.12 108 LEU A CA 1
ATOM 883 C C . LEU A 1 108 ? 9.797 -13.805 -5.395 1 98.12 108 LEU A C 1
ATOM 885 O O . LEU A 1 108 ? 9.469 -14.93 -5.773 1 98.12 108 LEU A O 1
ATOM 889 N N . MET A 1 109 ? 10.523 -13.031 -6.09 1 97.94 109 MET A N 1
ATOM 890 C CA . MET A 1 109 ? 10.898 -13.422 -7.445 1 97.94 109 MET A CA 1
ATOM 891 C C . MET A 1 109 ? 12.125 -14.328 -7.43 1 97.94 109 MET A C 1
ATOM 893 O O . MET A 1 109 ? 12.492 -14.906 -8.453 1 97.94 109 MET A O 1
ATOM 897 N N . LEU A 1 110 ? 12.742 -14.398 -6.309 1 97 110 LEU A N 1
ATOM 898 C CA . LEU A 1 110 ? 13.992 -15.148 -6.23 1 97 110 LEU A CA 1
ATOM 899 C C . LEU A 1 110 ? 13.758 -16.625 -6.555 1 97 110 LEU A C 1
ATOM 901 O O . LEU A 1 110 ? 12.898 -17.266 -5.953 1 97 110 LEU A O 1
ATOM 905 N N . GLU A 1 111 ? 14.531 -17.109 -7.457 1 95.19 111 GLU A N 1
ATOM 906 C CA . GLU A 1 111 ? 14.422 -18.5 -7.852 1 95.19 111 GLU A CA 1
ATOM 907 C C . GLU A 1 111 ? 15.453 -19.359 -7.117 1 95.19 111 GLU A C 1
ATOM 909 O O . GLU A 1 111 ? 15.414 -20.594 -7.207 1 95.19 111 GLU A O 1
ATOM 914 N N . SER A 1 112 ? 16.422 -18.719 -6.52 1 94.25 112 SER A N 1
ATOM 915 C CA . SER A 1 112 ? 17.469 -19.406 -5.762 1 94.25 112 SER A CA 1
ATOM 916 C C . SER A 1 112 ? 17.906 -18.578 -4.562 1 94.25 112 SER A C 1
ATOM 918 O O . SER A 1 112 ? 17.562 -17.391 -4.453 1 94.25 112 SER A O 1
ATOM 920 N N . SER A 1 113 ? 18.625 -19.188 -3.693 1 96.62 113 SER A N 1
ATOM 921 C CA . SER A 1 113 ? 19.203 -18.484 -2.551 1 96.62 113 SER A CA 1
ATOM 922 C C . SER A 1 113 ? 20.234 -17.469 -2.996 1 96.62 113 SER A C 1
ATOM 924 O O . SER A 1 113 ? 20.703 -17.484 -4.141 1 96.62 113 SER A O 1
ATOM 926 N N . TYR A 1 114 ? 20.516 -16.547 -2.17 1 95.5 114 TYR A N 1
ATOM 927 C CA . TYR A 1 114 ? 21.609 -15.594 -2.396 1 95.5 114 TYR A CA 1
ATOM 928 C C . TYR A 1 114 ? 22.453 -15.43 -1.139 1 95.5 114 TYR A C 1
ATOM 930 O O . TYR A 1 114 ? 22.047 -15.867 -0.054 1 95.5 114 TYR A O 1
ATOM 938 N N . HIS A 1 115 ? 23.578 -14.82 -1.327 1 97.19 115 HIS A N 1
ATOM 939 C CA . HIS A 1 115 ? 24.469 -14.586 -0.191 1 97.19 115 HIS A CA 1
ATOM 940 C C . HIS A 1 115 ? 24.453 -13.117 0.226 1 97.19 115 HIS A C 1
ATOM 942 O O . HIS A 1 115 ? 24.875 -12.25 -0.531 1 97.19 115 HIS A O 1
ATOM 948 N N . PHE A 1 116 ? 23.969 -12.891 1.421 1 98.38 116 PHE A N 1
ATOM 949 C CA . PHE A 1 116 ? 23.922 -11.562 2.014 1 98.38 116 PHE A CA 1
ATOM 950 C C . PHE A 1 116 ? 25.328 -10.992 2.166 1 98.38 116 PHE A C 1
ATOM 952 O O . PHE A 1 116 ? 26.094 -11.445 3.01 1 98.38 116 PHE A O 1
ATOM 959 N N . PHE A 1 117 ? 25.703 -10 1.387 1 98.44 117 PHE A N 1
ATOM 960 C CA . PHE A 1 117 ? 27.016 -9.398 1.302 1 98.44 117 PHE A CA 1
ATOM 961 C C . PHE A 1 117 ? 28.109 -10.469 1.239 1 98.44 117 PHE A C 1
ATOM 963 O O . PHE A 1 117 ? 29.141 -10.344 1.883 1 98.44 117 PHE A O 1
ATOM 970 N N . TRP A 1 118 ? 27.844 -11.586 0.601 1 97.94 118 TRP A N 1
ATOM 971 C CA . TRP A 1 118 ? 28.766 -12.695 0.357 1 97.94 118 TRP A CA 1
ATOM 972 C C . TRP A 1 118 ? 29.094 -13.43 1.654 1 97.94 118 TRP A C 1
ATOM 974 O O . TRP A 1 118 ? 30.094 -14.148 1.733 1 97.94 118 TRP A O 1
ATOM 984 N N . MET A 1 119 ? 28.25 -13.281 2.646 1 98.06 119 MET A N 1
ATOM 985 C CA . MET A 1 119 ? 28.609 -13.828 3.953 1 98.06 119 MET A CA 1
ATOM 986 C C . MET A 1 119 ? 27.609 -14.914 4.371 1 98.06 119 MET A C 1
ATOM 988 O O . MET A 1 119 ? 28.016 -16.031 4.684 1 98.06 119 MET A O 1
ATOM 992 N N . VAL A 1 120 ? 26.344 -14.641 4.379 1 97.94 120 VAL A N 1
ATOM 993 C CA . VAL A 1 120 ? 25.312 -15.523 4.898 1 97.94 120 VAL A CA 1
ATOM 994 C C . VAL A 1 120 ? 24.328 -15.883 3.785 1 97.94 120 VAL A C 1
ATOM 996 O O . VAL A 1 120 ? 23.828 -15 3.074 1 97.94 120 VAL A O 1
ATOM 999 N N . GLU A 1 121 ? 24.125 -17.125 3.664 1 97.81 121 GLU A N 1
ATOM 1000 C CA . GLU A 1 121 ? 23.156 -17.562 2.66 1 97.81 121 GLU A CA 1
ATOM 1001 C C . GLU A 1 121 ? 21.719 -17.297 3.123 1 97.81 121 GLU A C 1
ATOM 1003 O O . GLU A 1 121 ? 21.359 -17.641 4.254 1 97.81 121 GLU A O 1
ATOM 1008 N N . VAL A 1 122 ? 20.969 -16.719 2.26 1 97.5 122 VAL A N 1
ATOM 1009 C CA . VAL A 1 122 ? 19.547 -16.484 2.494 1 97.5 122 VAL A CA 1
ATOM 1010 C C . VAL A 1 122 ? 18.703 -17.281 1.499 1 97.5 122 VAL A C 1
ATOM 1012 O O . VAL A 1 122 ? 18.844 -17.094 0.285 1 97.5 122 VAL A O 1
ATOM 1015 N N . SER A 1 123 ? 17.859 -18.109 2.018 1 97.38 123 SER A N 1
ATOM 1016 C CA . SER A 1 123 ? 17.062 -18.984 1.167 1 97.38 123 SER A CA 1
ATOM 1017 C C . SER A 1 123 ? 15.93 -18.203 0.497 1 97.38 123 SER A C 1
ATOM 1019 O O . SER A 1 123 ? 15.406 -17.25 1.066 1 97.38 123 SER A O 1
ATOM 1021 N N . ASN A 1 124 ? 15.594 -18.688 -0.702 1 96.31 124 ASN A N 1
ATOM 1022 C CA . ASN A 1 124 ? 14.414 -18.125 -1.351 1 96.31 124 ASN A CA 1
ATOM 1023 C C . ASN A 1 124 ? 13.125 -18.656 -0.729 1 96.31 124 ASN A C 1
ATOM 1025 O O . ASN A 1 124 ? 13.078 -19.797 -0.273 1 96.31 124 ASN A O 1
ATOM 1029 N N . LEU A 1 125 ? 12.117 -17.875 -0.775 1 95.12 125 LEU A N 1
ATOM 1030 C CA . LEU A 1 125 ? 10.859 -18.219 -0.121 1 95.12 125 LEU A CA 1
ATOM 1031 C C . LEU A 1 125 ? 9.969 -19.031 -1.048 1 95.12 125 LEU A C 1
ATOM 1033 O O . LEU A 1 125 ? 9.234 -19.906 -0.59 1 95.12 125 LEU A O 1
ATOM 1037 N N . ILE A 1 126 ? 10.008 -18.734 -2.369 1 96.62 126 ILE A N 1
ATOM 1038 C CA . ILE A 1 126 ? 9.117 -19.328 -3.355 1 96.62 126 ILE A CA 1
ATOM 1039 C C . ILE A 1 126 ? 9.859 -20.422 -4.129 1 96.62 126 ILE A C 1
ATOM 1041 O O . ILE A 1 126 ? 10.938 -20.172 -4.672 1 96.62 126 ILE A O 1
ATOM 1045 N N . GLN A 1 127 ? 9.297 -21.578 -4.176 1 95.75 127 GLN A N 1
ATOM 1046 C CA . GLN A 1 127 ? 9.906 -22.688 -4.898 1 95.75 127 GLN A CA 1
ATOM 1047 C C . GLN A 1 127 ? 9.25 -22.891 -6.262 1 95.75 127 GLN A C 1
ATOM 1049 O O . GLN A 1 127 ? 9.875 -23.391 -7.195 1 95.75 127 GLN A O 1
ATOM 1054 N N . GLU A 1 128 ? 8.023 -22.438 -6.398 1 96.94 128 GLU A N 1
ATOM 1055 C CA . GLU A 1 128 ? 7.293 -22.609 -7.648 1 96.94 128 GLU A CA 1
ATOM 1056 C C . GLU A 1 128 ? 7.742 -21.594 -8.695 1 96.94 128 GLU A C 1
ATOM 1058 O O . GLU A 1 128 ? 7.605 -20.375 -8.484 1 96.94 128 GLU A O 1
ATOM 1063 N N . VAL A 1 129 ? 8.133 -22.062 -9.852 1 96.5 129 VAL A N 1
ATOM 1064 C CA . VAL A 1 129 ? 8.703 -21.219 -10.898 1 96.5 129 VAL A CA 1
ATOM 1065 C C . VAL A 1 129 ? 7.648 -20.25 -11.414 1 96.5 129 VAL A C 1
ATOM 1067 O O . VAL A 1 129 ? 7.961 -19.094 -11.75 1 96.5 129 VAL A O 1
ATOM 1070 N N . GLU A 1 130 ? 6.418 -20.656 -11.469 1 97.38 130 GLU A N 1
ATOM 1071 C CA . GLU A 1 130 ? 5.352 -19.797 -11.969 1 97.38 130 GLU A CA 1
ATOM 1072 C C . GLU A 1 130 ? 5.156 -18.578 -11.078 1 97.38 130 GLU A C 1
ATOM 1074 O O . GLU A 1 130 ? 4.926 -17.469 -11.57 1 97.38 130 GLU A O 1
ATOM 1079 N N . ILE A 1 131 ? 5.305 -18.828 -9.82 1 98.12 131 ILE A N 1
ATOM 1080 C CA . ILE A 1 131 ? 5.121 -17.734 -8.867 1 98.12 131 ILE A CA 1
ATOM 1081 C C . ILE A 1 131 ? 6.301 -16.766 -8.961 1 98.12 131 ILE A C 1
ATOM 1083 O O . ILE A 1 131 ? 6.109 -15.555 -9.039 1 98.12 131 ILE A O 1
ATOM 1087 N N . SER A 1 132 ? 7.492 -17.312 -8.984 1 98.25 132 SER A N 1
ATOM 1088 C CA . SER A 1 132 ? 8.672 -16.453 -9.078 1 98.25 132 SER A CA 1
ATOM 1089 C C . SER A 1 132 ? 8.672 -15.656 -10.383 1 98.25 132 SER A C 1
ATOM 1091 O O . SER A 1 132 ? 9.023 -14.469 -10.398 1 98.25 132 SER A O 1
ATOM 1093 N N . SER A 1 133 ? 8.227 -16.297 -11.422 1 97.88 133 SER A N 1
ATOM 1094 C CA . SER A 1 133 ? 8.164 -15.625 -12.719 1 97.88 133 SER A CA 1
ATOM 1095 C C . SER A 1 133 ? 7.121 -14.508 -12.719 1 97.88 133 SER A C 1
ATOM 1097 O O . SER A 1 133 ? 7.336 -13.453 -13.32 1 97.88 133 SER A O 1
ATOM 1099 N N . PHE A 1 134 ? 6.035 -14.781 -12.109 1 98.31 134 PHE A N 1
ATOM 1100 C CA . PHE A 1 134 ? 5 -13.766 -11.961 1 98.31 134 PHE A CA 1
ATOM 1101 C C . PHE A 1 134 ? 5.547 -12.547 -11.219 1 98.31 134 PHE A C 1
ATOM 1103 O O . PHE A 1 134 ? 5.379 -11.414 -11.672 1 98.31 134 PHE A O 1
ATOM 1110 N N . PHE A 1 135 ? 6.266 -12.75 -10.133 1 98.56 135 PHE A N 1
ATOM 1111 C CA . PHE A 1 135 ? 6.75 -11.648 -9.312 1 98.56 135 PHE A CA 1
ATOM 1112 C C . PHE A 1 135 ? 7.934 -10.961 -9.969 1 98.56 135 PHE A C 1
ATOM 1114 O O . PHE A 1 135 ? 8.203 -9.781 -9.711 1 98.56 135 PHE A O 1
ATOM 1121 N N . PHE A 1 136 ? 8.625 -11.68 -10.836 1 98.06 136 PHE A N 1
ATOM 1122 C CA . PHE A 1 136 ? 9.641 -11.016 -11.656 1 98.06 136 PHE A CA 1
ATOM 1123 C C . PHE A 1 136 ? 9.008 -9.945 -12.539 1 98.06 136 PHE A C 1
ATOM 1125 O O . PHE A 1 136 ? 9.523 -8.828 -12.625 1 98.06 136 PHE A O 1
ATOM 1132 N N . LYS A 1 137 ? 7.922 -10.305 -13.125 1 98.06 137 LYS A N 1
ATOM 1133 C CA . LYS A 1 137 ? 7.215 -9.344 -13.969 1 98.06 137 LYS A CA 1
ATOM 1134 C C . LYS A 1 137 ? 6.699 -8.164 -13.148 1 98.06 137 LYS A C 1
ATOM 1136 O O . LYS A 1 137 ? 6.809 -7.012 -13.562 1 98.06 137 LYS A O 1
ATOM 1141 N N . VAL A 1 138 ? 6.133 -8.453 -12 1 98.31 138 VAL A N 1
ATOM 1142 C CA . VAL A 1 138 ? 5.633 -7.418 -11.102 1 98.31 138 VAL A CA 1
ATOM 1143 C C . VAL A 1 138 ? 6.785 -6.516 -10.664 1 98.31 138 VAL A C 1
ATOM 1145 O O . VAL A 1 138 ? 6.637 -5.293 -10.602 1 98.31 138 VAL A O 1
ATOM 1148 N N . HIS A 1 139 ? 7.922 -7.117 -10.352 1 98.56 139 HIS A N 1
ATOM 1149 C CA . HIS A 1 139 ? 9.086 -6.355 -9.906 1 98.56 139 HIS A CA 1
ATOM 1150 C C . HIS A 1 139 ? 9.555 -5.391 -10.992 1 98.56 139 HIS A C 1
ATOM 1152 O O . HIS A 1 139 ? 9.789 -4.211 -10.719 1 98.56 139 HIS A O 1
ATOM 1158 N N . ARG A 1 140 ? 9.609 -5.898 -12.164 1 97.62 140 ARG A N 1
ATOM 1159 C CA . ARG A 1 140 ? 10.039 -5.059 -13.281 1 97.62 140 ARG A CA 1
ATOM 1160 C C . ARG A 1 140 ? 9.094 -3.877 -13.477 1 97.62 140 ARG A C 1
ATOM 1162 O O . ARG A 1 140 ? 9.539 -2.736 -13.617 1 97.62 140 ARG A O 1
ATOM 1169 N N . LEU A 1 141 ? 7.887 -4.141 -13.461 1 98 141 LEU A N 1
ATOM 1170 C CA . LEU A 1 141 ? 6.887 -3.094 -13.641 1 98 141 LEU A CA 1
ATOM 1171 C C . LEU A 1 141 ? 6.945 -2.092 -12.492 1 98 141 LEU A C 1
ATOM 1173 O O . LEU A 1 141 ? 6.879 -0.88 -12.719 1 98 141 LEU A O 1
ATOM 1177 N N . SER A 1 142 ? 7.062 -2.602 -11.312 1 98.44 142 SER A N 1
ATOM 1178 C CA . SER A 1 142 ? 7.105 -1.738 -10.141 1 98.44 142 SER A CA 1
ATOM 1179 C C . SER A 1 142 ? 8.352 -0.862 -10.141 1 98.44 142 SER A C 1
ATOM 1181 O O . SER A 1 142 ? 8.305 0.302 -9.742 1 98.44 142 SER A O 1
ATOM 1183 N N . CYS A 1 143 ? 9.414 -1.416 -10.531 1 98.25 143 CYS A N 1
ATOM 1184 C CA . CYS A 1 143 ? 10.641 -0.633 -10.625 1 98.25 143 CYS A CA 1
ATOM 1185 C C . CYS A 1 143 ? 10.492 0.491 -11.648 1 98.25 143 CYS A C 1
ATOM 1187 O O . CYS A 1 143 ? 10.93 1.618 -11.398 1 98.25 143 CYS A O 1
ATOM 1189 N N . LEU A 1 144 ? 9.906 0.166 -12.789 1 97.88 144 LEU A N 1
ATOM 1190 C CA . LEU A 1 144 ? 9.688 1.177 -13.82 1 97.88 144 LEU A CA 1
ATOM 1191 C C . LEU A 1 144 ? 8.805 2.303 -13.289 1 97.88 144 LEU A C 1
ATOM 1193 O O . LEU A 1 144 ? 9.109 3.482 -13.492 1 97.88 144 LEU A O 1
ATOM 1197 N N . MET A 1 145 ? 7.781 1.941 -12.609 1 98.38 145 MET A N 1
ATOM 1198 C CA . MET A 1 145 ? 6.859 2.93 -12.055 1 98.38 145 MET A CA 1
ATOM 1199 C C . MET A 1 145 ? 7.547 3.766 -10.977 1 98.38 145 MET A C 1
ATOM 1201 O O . MET A 1 145 ? 7.391 4.984 -10.938 1 98.38 145 MET A O 1
ATOM 1205 N N . LEU A 1 146 ? 8.266 3.096 -10.125 1 98.44 146 LEU A N 1
ATOM 1206 C CA . LEU A 1 146 ? 8.969 3.811 -9.062 1 98.44 146 LEU A CA 1
ATOM 1207 C C . LEU A 1 146 ? 9.984 4.781 -9.648 1 98.44 146 LEU A C 1
ATOM 1209 O O . LEU A 1 146 ? 10.078 5.934 -9.219 1 98.44 146 LEU A O 1
ATOM 1213 N N . ALA A 1 147 ? 10.742 4.344 -10.609 1 98 147 ALA A N 1
ATOM 1214 C CA . ALA A 1 147 ? 11.734 5.203 -11.25 1 98 147 ALA A CA 1
ATOM 1215 C C . ALA A 1 147 ? 11.086 6.43 -11.875 1 98 147 ALA A C 1
ATOM 1217 O O . ALA A 1 147 ? 11.602 7.543 -11.766 1 98 147 ALA A O 1
ATOM 1218 N N . SER A 1 148 ? 9.977 6.223 -12.531 1 98.31 148 SER A N 1
ATOM 1219 C CA . SER A 1 148 ? 9.242 7.332 -13.133 1 98.31 148 SER A CA 1
ATOM 1220 C C . SER A 1 148 ? 8.781 8.328 -12.078 1 98.31 148 SER A C 1
ATOM 1222 O O . SER A 1 148 ? 8.898 9.539 -12.266 1 98.31 148 SER A O 1
ATOM 1224 N N . LEU A 1 149 ? 8.305 7.832 -10.984 1 98.19 149 LEU A N 1
ATOM 1225 C CA . LEU A 1 149 ? 7.832 8.68 -9.898 1 98.19 149 LEU A CA 1
ATOM 1226 C C . LEU A 1 149 ? 8.992 9.43 -9.258 1 98.19 149 LEU A C 1
ATOM 1228 O O . LEU A 1 149 ? 8.859 10.602 -8.891 1 98.19 149 LEU A O 1
ATOM 1232 N N . VAL A 1 150 ? 10.07 8.758 -9.078 1 97.81 150 VAL A N 1
ATOM 1233 C CA . VAL A 1 150 ? 11.258 9.383 -8.508 1 97.81 150 VAL A CA 1
ATOM 1234 C C . VAL A 1 150 ? 11.742 10.508 -9.422 1 97.81 150 VAL A C 1
ATOM 1236 O O . VAL A 1 150 ? 12.094 11.594 -8.945 1 97.81 150 VAL A O 1
ATOM 1239 N N . MET A 1 151 ? 11.719 10.242 -10.727 1 97.38 151 MET A N 1
ATOM 1240 C CA . MET A 1 151 ? 12.109 11.281 -11.68 1 97.38 151 MET A CA 1
ATOM 1241 C C . MET A 1 151 ? 11.172 12.477 -11.586 1 97.38 151 MET A C 1
ATOM 1243 O O . MET A 1 151 ? 11.633 13.625 -11.57 1 97.38 151 MET A O 1
ATOM 1247 N N . LEU A 1 152 ? 9.914 12.242 -11.57 1 96.69 152 LEU A N 1
ATOM 1248 C CA . LEU A 1 152 ? 8.93 13.312 -11.398 1 96.69 152 LEU A CA 1
ATOM 1249 C C . LEU A 1 152 ? 9.18 14.07 -10.102 1 96.69 152 LEU A C 1
ATOM 1251 O O . LEU A 1 152 ? 9.133 15.305 -10.078 1 96.69 152 LEU A O 1
ATOM 1255 N N . HIS A 1 153 ? 9.477 13.398 -9.031 1 95.5 153 HIS A N 1
ATOM 1256 C CA . HIS A 1 153 ? 9.766 13.961 -7.719 1 95.5 153 HIS A CA 1
ATOM 1257 C C . HIS A 1 153 ? 10.992 14.875 -7.773 1 95.5 153 HIS A C 1
ATOM 1259 O O . HIS A 1 153 ? 10.953 16 -7.277 1 95.5 153 HIS A O 1
ATOM 1265 N N . ILE A 1 154 ? 12.016 14.391 -8.43 1 95 154 ILE A N 1
ATOM 1266 C CA . ILE A 1 154 ? 13.25 15.148 -8.547 1 95 154 ILE A CA 1
ATOM 1267 C C . ILE A 1 154 ? 13.008 16.406 -9.375 1 95 154 ILE A C 1
ATOM 1269 O O . ILE A 1 154 ? 13.469 17.5 -9.016 1 95 154 ILE A O 1
ATOM 1273 N N . LEU A 1 155 ? 12.297 16.297 -10.469 1 94.81 155 LEU A N 1
ATOM 1274 C CA . LEU A 1 155 ? 11.984 17.422 -11.328 1 94.81 155 LEU A CA 1
ATOM 1275 C C . LEU A 1 155 ? 11.148 18.469 -10.578 1 94.81 155 LEU A C 1
ATOM 1277 O O . LEU A 1 155 ? 11.367 19.672 -10.719 1 94.81 155 LEU A O 1
ATOM 1281 N N . ALA A 1 156 ? 10.211 18.016 -9.758 1 92.56 156 ALA A N 1
ATOM 1282 C CA . ALA A 1 156 ? 9.375 18.922 -8.969 1 92.56 156 ALA A CA 1
ATOM 1283 C C . ALA A 1 156 ? 10.211 19.672 -7.941 1 92.56 156 ALA A C 1
ATOM 1285 O O . ALA A 1 156 ? 10.047 20.891 -7.766 1 92.56 156 ALA A O 1
ATOM 1286 N N . VAL A 1 157 ? 11.078 18.969 -7.289 1 90.94 157 VAL A N 1
ATOM 1287 C CA . VAL A 1 157 ? 11.945 19.609 -6.301 1 90.94 157 VAL A CA 1
ATOM 1288 C C . VAL A 1 157 ? 12.859 20.625 -6.98 1 90.94 157 VAL A C 1
ATOM 1290 O O . VAL A 1 157 ? 13.055 21.734 -6.477 1 90.94 157 VAL A O 1
ATOM 1293 N N . ALA A 1 158 ? 13.375 20.297 -8.133 1 91.56 158 ALA A N 1
ATOM 1294 C CA . ALA A 1 158 ? 14.219 21.203 -8.891 1 91.56 158 ALA A CA 1
ATOM 1295 C C . ALA A 1 158 ? 13.445 22.453 -9.328 1 91.56 158 ALA A C 1
ATOM 1297 O O . ALA A 1 158 ? 13.945 23.562 -9.242 1 91.56 158 ALA A O 1
ATOM 1298 N N . HIS A 1 159 ? 12.25 22.234 -9.766 1 89.5 159 HIS A N 1
ATOM 1299 C CA . HIS A 1 159 ? 11.398 23.328 -10.18 1 89.5 159 HIS A CA 1
ATOM 1300 C C . HIS A 1 159 ? 11.141 24.297 -9.031 1 89.5 159 HIS A C 1
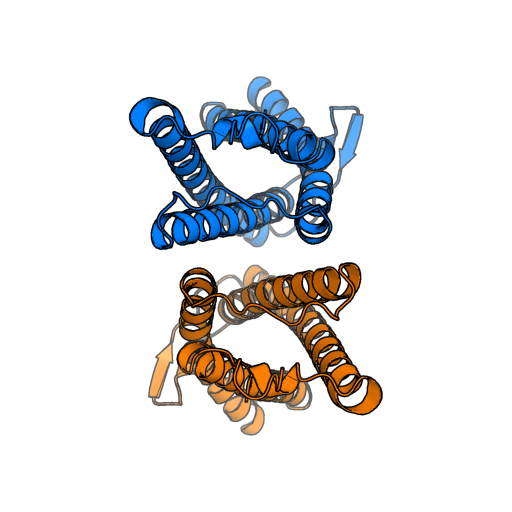ATOM 1302 O O . HIS A 1 159 ? 11.227 25.516 -9.195 1 89.5 159 HIS A O 1
ATOM 1308 N N . HIS A 1 160 ? 10.891 23.75 -7.891 1 86.25 160 HIS A N 1
ATOM 1309 C CA . HIS A 1 160 ? 10.617 24.578 -6.719 1 86.25 160 HIS A CA 1
ATOM 1310 C C . HIS A 1 160 ? 11.875 25.281 -6.238 1 86.25 160 HIS A C 1
ATOM 1312 O O . HIS A 1 160 ? 11.82 26.453 -5.82 1 86.25 160 HIS A O 1
ATOM 1318 N N . HIS A 1 161 ? 12.906 24.641 -6.41 1 83.31 161 HIS A N 1
ATOM 1319 C CA . HIS A 1 161 ? 14.164 25.203 -5.934 1 83.31 161 HIS A CA 1
ATOM 1320 C C . HIS A 1 161 ? 14.695 26.266 -6.898 1 83.31 161 HIS A C 1
ATOM 1322 O O . HIS A 1 161 ? 15.133 27.328 -6.477 1 83.31 161 HIS A O 1
ATOM 1328 N N . ILE A 1 162 ? 14.641 26.047 -8.102 1 85.56 162 ILE A N 1
ATOM 1329 C CA . ILE A 1 162 ? 15.297 26.875 -9.102 1 85.56 162 ILE A CA 1
ATOM 1330 C C . ILE A 1 162 ? 14.344 27.984 -9.555 1 85.56 162 ILE A C 1
ATOM 1332 O O . ILE A 1 162 ? 14.75 29.141 -9.703 1 85.56 162 ILE A O 1
ATOM 1336 N N . ILE A 1 163 ? 13.148 27.625 -9.781 1 82 163 ILE A N 1
ATOM 1337 C CA . ILE A 1 163 ? 12.219 28.562 -10.398 1 82 163 ILE A CA 1
ATOM 1338 C C . ILE A 1 163 ? 11.414 29.281 -9.32 1 82 163 ILE A C 1
ATOM 1340 O O . ILE A 1 163 ? 11.398 30.516 -9.273 1 82 163 ILE A O 1
ATOM 1344 N N . ARG A 1 164 ? 10.914 28.625 -8.375 1 79.19 164 ARG A N 1
ATOM 1345 C CA . ARG A 1 164 ? 10.031 29.234 -7.391 1 79.19 164 ARG A CA 1
ATOM 1346 C C . ARG A 1 164 ? 10.82 29.75 -6.191 1 79.19 164 ARG A C 1
ATOM 1348 O O . ARG A 1 164 ? 10.32 30.562 -5.41 1 79.19 164 ARG A O 1
ATOM 1355 N N . LYS A 1 165 ? 12.039 29.281 -6.066 1 77.38 165 LYS A N 1
ATOM 1356 C CA . LYS A 1 165 ? 12.977 29.703 -5.031 1 77.38 165 LYS A CA 1
ATOM 1357 C C . LYS A 1 165 ? 12.391 29.5 -3.639 1 77.38 165 LYS A C 1
ATOM 1359 O O . LYS A 1 165 ? 12.531 30.344 -2.76 1 77.38 165 LYS A O 1
ATOM 1364 N N . ASN A 1 166 ? 11.547 28.406 -3.715 1 75.44 166 ASN A N 1
ATOM 1365 C CA . ASN A 1 166 ? 11.055 28.047 -2.387 1 75.44 166 ASN A CA 1
ATOM 1366 C C . ASN A 1 166 ? 11.898 26.953 -1.753 1 75.44 166 ASN A C 1
ATOM 1368 O O . ASN A 1 166 ? 12.812 26.406 -2.391 1 75.44 166 ASN A O 1
ATOM 1372 N N . ASN A 1 167 ? 11.797 26.797 -0.478 1 74.56 167 ASN A N 1
ATOM 1373 C CA . ASN A 1 167 ? 12.75 26.094 0.371 1 74.56 167 ASN A CA 1
ATOM 1374 C C . ASN A 1 167 ? 12.359 24.641 0.556 1 74.56 167 ASN A C 1
ATOM 1376 O O . ASN A 1 167 ? 12.664 24.031 1.59 1 74.56 167 ASN A O 1
ATOM 1380 N N . VAL A 1 168 ? 11.805 24.031 -0.475 1 78.31 168 VAL A N 1
ATOM 1381 C CA . VAL A 1 168 ? 11.352 22.656 -0.285 1 78.31 168 VAL A CA 1
ATOM 1382 C C . VAL A 1 168 ? 12.562 21.75 -0.102 1 78.31 168 VAL A C 1
ATOM 1384 O O . VAL A 1 168 ? 12.547 20.844 0.74 1 78.31 168 VAL A O 1
ATOM 1387 N N . LEU A 1 169 ? 13.641 21.984 -0.884 1 79.38 169 LEU A N 1
ATOM 1388 C CA . LEU A 1 169 ? 14.852 21.188 -0.762 1 79.38 169 LEU A CA 1
ATOM 1389 C C . LEU A 1 169 ? 15.492 21.375 0.606 1 79.38 169 LEU A C 1
ATOM 1391 O O . LEU A 1 169 ? 16.078 20.438 1.155 1 79.38 169 LEU A O 1
ATOM 1395 N N . LYS A 1 170 ? 15.375 22.484 1.156 1 79.88 170 LYS A N 1
ATOM 1396 C CA . LYS A 1 170 ? 15.984 22.797 2.443 1 79.88 170 LYS A CA 1
ATOM 1397 C C . LYS A 1 170 ? 15.336 22 3.572 1 79.88 170 LYS A C 1
ATOM 1399 O O . LYS A 1 170 ? 15.945 21.781 4.621 1 79.88 170 LYS A O 1
ATOM 1404 N N . LEU A 1 171 ? 14.164 21.547 3.273 1 84.38 171 LEU A N 1
ATOM 1405 C CA . LEU A 1 171 ? 13.461 20.75 4.281 1 84.38 171 LEU A CA 1
ATOM 1406 C C . LEU A 1 171 ? 14.195 19.438 4.539 1 84.38 171 LEU A C 1
ATOM 1408 O O . LEU A 1 171 ? 14.109 18.875 5.641 1 84.38 171 LEU A O 1
ATOM 1412 N N . MET A 1 172 ? 14.914 18.984 3.574 1 87.69 172 MET A N 1
ATOM 1413 C CA . MET A 1 172 ? 15.57 17.688 3.711 1 87.69 172 MET A CA 1
ATOM 1414 C C . MET A 1 172 ? 17.078 17.859 3.887 1 87.69 172 MET A C 1
ATOM 1416 O O . MET A 1 172 ? 17.828 16.891 3.848 1 87.69 172 MET A O 1
ATOM 1420 N N . LEU A 1 173 ? 17.422 19.078 3.973 1 85.56 173 LEU A N 1
ATOM 1421 C CA . LEU A 1 173 ? 18.844 19.359 4.133 1 85.56 173 LEU A CA 1
ATOM 1422 C C . LEU A 1 173 ? 19.172 19.641 5.594 1 85.56 173 LEU A C 1
ATOM 1424 O O . LEU A 1 173 ? 18.328 20.141 6.344 1 85.56 173 LEU A O 1
ATOM 1428 N N . MET B 1 1 ? -16 26.406 22.25 1 33.22 1 MET B N 1
ATOM 1429 C CA . MET B 1 1 ? -16.422 26.484 20.859 1 33.22 1 MET B CA 1
ATOM 1430 C C . MET B 1 1 ? -17.219 25.266 20.453 1 33.22 1 MET B C 1
ATOM 1432 O O . MET B 1 1 ? -16.828 24.125 20.766 1 33.22 1 MET B O 1
ATOM 1436 N N . ASN B 1 2 ? -18.453 25.188 20.422 1 36.22 2 ASN B N 1
ATOM 1437 C CA . ASN B 1 2 ? -19.328 24.094 20 1 36.22 2 ASN B CA 1
ATOM 1438 C C . ASN B 1 2 ? -18.75 23.344 18.797 1 36.22 2 ASN B C 1
ATOM 1440 O O . ASN B 1 2 ? -18.547 23.938 17.734 1 36.22 2 ASN B O 1
ATOM 1444 N N . MET B 1 3 ? -17.938 22.453 18.922 1 45.03 3 MET B N 1
ATOM 1445 C CA . MET B 1 3 ? -17.391 21.625 17.859 1 45.03 3 MET B CA 1
ATOM 1446 C C . MET B 1 3 ? -18.484 21.188 16.891 1 45.03 3 MET B C 1
ATOM 1448 O O . MET B 1 3 ? -18.344 20.172 16.203 1 45.03 3 MET B O 1
ATOM 1452 N N . SER B 1 4 ? -19.688 21.5 17.016 1 54 4 SER B N 1
ATOM 1453 C CA . SER B 1 4 ? -20.984 21.172 16.453 1 54 4 SER B CA 1
ATOM 1454 C C . SER B 1 4 ? -20.969 21.25 14.93 1 54 4 SER B C 1
ATOM 1456 O O . SER B 1 4 ? -21.719 20.531 14.258 1 54 4 SER B O 1
ATOM 1458 N N . GLY B 1 5 ? -19.844 21.75 14.273 1 63.62 5 GLY B N 1
ATOM 1459 C CA . GLY B 1 5 ? -19.969 22.109 12.867 1 63.62 5 GLY B CA 1
ATOM 1460 C C . GLY B 1 5 ? -18.906 21.5 11.984 1 63.62 5 GLY B C 1
ATOM 1461 O O . GLY B 1 5 ? -19.078 21.406 10.773 1 63.62 5 GLY B O 1
ATOM 1462 N N . VAL B 1 6 ?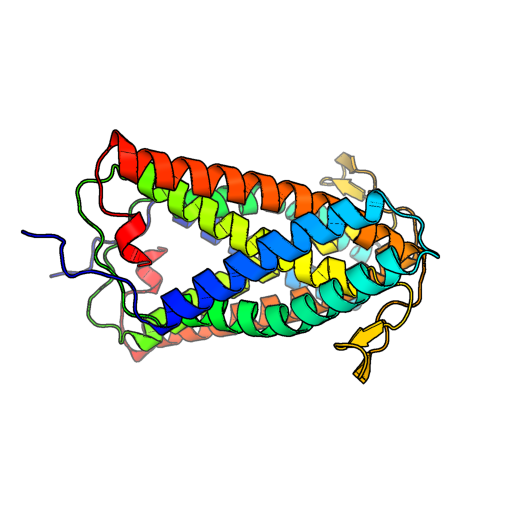 -17.906 20.906 12.664 1 76.81 6 VAL B N 1
ATOM 1463 C CA . VAL B 1 6 ? -16.812 20.531 11.766 1 76.81 6 VAL B CA 1
ATOM 1464 C C . VAL B 1 6 ? -16.938 19.047 11.406 1 76.81 6 VAL B C 1
ATOM 1466 O O . VAL B 1 6 ? -16.984 18.188 12.297 1 76.81 6 VAL B O 1
ATOM 1469 N N . SER B 1 7 ? -17.297 18.703 10.219 1 84.81 7 SER B N 1
ATOM 1470 C CA . SER B 1 7 ? -17.344 17.328 9.727 1 84.81 7 SER B CA 1
ATOM 1471 C C . SER B 1 7 ? -16.672 17.203 8.359 1 84.81 7 SER B C 1
ATOM 1473 O O . SER B 1 7 ? -16.406 18.219 7.703 1 84.81 7 SER B O 1
ATOM 1475 N N . TYR B 1 8 ? -16.438 15.969 8.031 1 89.19 8 TYR B N 1
ATOM 1476 C CA . TYR B 1 8 ? -15.875 15.719 6.711 1 89.19 8 TYR B CA 1
ATOM 1477 C C . TYR B 1 8 ? -16.891 16.047 5.621 1 89.19 8 TYR B C 1
ATOM 1479 O O . TYR B 1 8 ? -18.094 16.109 5.875 1 89.19 8 TYR B O 1
ATOM 1487 N N . ASP B 1 9 ? -16.438 16.312 4.438 1 92.12 9 ASP B N 1
ATOM 1488 C CA . ASP B 1 9 ? -17.297 16.625 3.299 1 92.12 9 ASP B CA 1
ATOM 1489 C C . ASP B 1 9 ? -18.141 15.406 2.908 1 92.12 9 ASP B C 1
ATOM 1491 O O . ASP B 1 9 ? -17.812 14.273 3.246 1 92.12 9 ASP B O 1
ATOM 1495 N N . ARG B 1 10 ? -19.188 15.633 2.188 1 94.06 10 ARG B N 1
ATOM 1496 C CA . ARG B 1 10 ? -20.172 14.617 1.834 1 94.06 10 ARG B CA 1
ATOM 1497 C C . ARG B 1 10 ? -19.531 13.5 1.014 1 94.06 10 ARG B C 1
ATOM 1499 O O . ARG B 1 10 ? -19.906 12.336 1.139 1 94.06 10 ARG B O 1
ATOM 1506 N N . VAL B 1 11 ? -18.594 13.82 0.163 1 95.88 11 VAL B N 1
ATOM 1507 C CA . VAL B 1 11 ? -17.938 12.836 -0.687 1 95.88 11 VAL B CA 1
ATOM 1508 C C . VAL B 1 11 ? -17.141 11.852 0.177 1 95.88 11 VAL B C 1
ATOM 1510 O O . VAL B 1 11 ? -17.266 10.633 0.01 1 95.88 11 VAL B O 1
ATOM 1513 N N . THR B 1 12 ? -16.438 12.383 1.119 1 95.38 12 THR B N 1
ATOM 1514 C CA . THR B 1 12 ? -15.656 11.562 2.043 1 95.38 12 THR B CA 1
ATOM 1515 C C . THR B 1 12 ? -16.578 10.625 2.83 1 95.38 12 THR B C 1
ATOM 1517 O O . THR B 1 12 ? -16.281 9.43 2.955 1 95.38 12 THR B O 1
ATOM 1520 N N . LYS B 1 13 ? -17.672 11.133 3.309 1 95.94 13 LYS B N 1
ATOM 1521 C CA . LYS B 1 13 ? -18.609 10.344 4.102 1 95.94 13 LYS B CA 1
ATOM 1522 C C . LYS B 1 13 ? -19.25 9.234 3.264 1 95.94 13 LYS B C 1
ATOM 1524 O O . LYS B 1 13 ? -19.391 8.102 3.729 1 95.94 13 LYS B O 1
ATOM 1529 N N . THR B 1 14 ? -19.641 9.57 2.078 1 97 14 THR B N 1
ATOM 1530 C CA . THR B 1 14 ? -20.25 8.602 1.182 1 97 14 THR B CA 1
ATOM 1531 C C . THR B 1 14 ? -19.281 7.465 0.864 1 97 14 THR B C 1
ATOM 1533 O O . THR B 1 14 ? -19.641 6.289 0.941 1 97 14 THR B O 1
ATOM 1536 N N . PHE B 1 15 ? -18.016 7.816 0.535 1 97.56 15 PHE B N 1
ATOM 1537 C CA . PHE B 1 15 ? -17 6.809 0.267 1 97.56 15 PHE B CA 1
ATOM 1538 C C . PHE B 1 15 ? -16.812 5.902 1.477 1 97.56 15 PHE B C 1
ATOM 1540 O O . PHE B 1 15 ? -16.719 4.68 1.335 1 97.56 15 PHE B O 1
ATOM 1547 N N . HIS B 1 16 ? -16.797 6.52 2.631 1 97.12 16 HIS B N 1
ATOM 1548 C CA . HIS B 1 16 ? -16.5 5.77 3.852 1 97.12 16 HIS B CA 1
ATOM 1549 C C . HIS B 1 16 ? -17.578 4.727 4.125 1 97.12 16 HIS B C 1
ATOM 1551 O O . HIS B 1 16 ? -17.281 3.543 4.293 1 97.12 16 HIS B O 1
ATOM 1557 N N . TRP B 1 17 ? -18.797 5.141 4.09 1 97.5 17 TRP B N 1
ATOM 1558 C CA . TRP B 1 17 ? -19.891 4.234 4.457 1 97.5 17 TRP B CA 1
ATOM 1559 C C . TRP B 1 17 ? -20.125 3.193 3.371 1 97.5 17 TRP B C 1
ATOM 1561 O O . TRP B 1 17 ? -20.484 2.053 3.664 1 97.5 17 TRP B O 1
ATOM 1571 N N . PHE B 1 18 ? -19.938 3.584 2.129 1 98 18 PHE B N 1
ATOM 1572 C CA . PHE B 1 18 ? -20 2.625 1.034 1 98 18 PHE B CA 1
ATOM 1573 C C . PHE B 1 18 ? -18.984 1.502 1.231 1 98 18 PHE B C 1
ATOM 1575 O O . PHE B 1 18 ? -19.344 0.322 1.173 1 98 18 PHE B O 1
ATOM 1582 N N . MET B 1 19 ? -17.797 1.873 1.503 1 98.12 19 MET B N 1
ATOM 1583 C CA . MET B 1 19 ? -16.734 0.896 1.714 1 98.12 19 MET B CA 1
ATOM 1584 C C . MET B 1 19 ? -17 0.063 2.965 1 98.12 19 MET B C 1
ATOM 1586 O O . MET B 1 19 ? -16.828 -1.156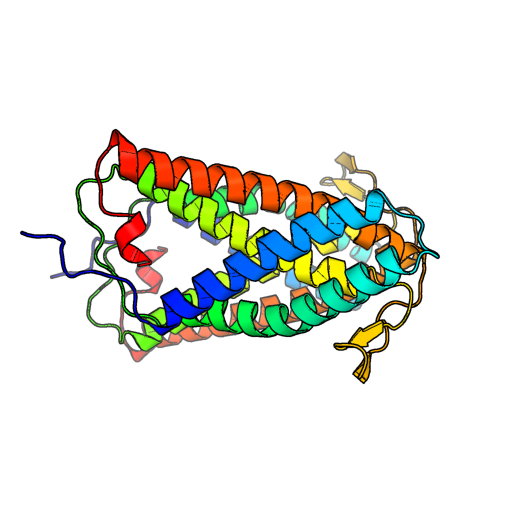 2.953 1 98.12 19 MET B O 1
ATOM 1590 N N . ALA B 1 20 ? -17.422 0.74 4.027 1 97.56 20 ALA B N 1
ATOM 1591 C CA . ALA B 1 20 ? -17.641 0.045 5.289 1 97.56 20 ALA B CA 1
ATOM 1592 C C . ALA B 1 20 ? -18.703 -1.051 5.133 1 97.56 20 ALA B C 1
ATOM 1594 O O . ALA B 1 20 ? -18.484 -2.189 5.555 1 97.56 20 ALA B O 1
ATOM 1595 N N . ILE B 1 21 ? -19.766 -0.747 4.473 1 97.88 21 ILE B N 1
ATOM 1596 C CA . ILE B 1 21 ? -20.859 -1.688 4.301 1 97.88 21 ILE B CA 1
ATOM 1597 C C . ILE B 1 21 ? -20.406 -2.867 3.445 1 97.88 21 ILE B C 1
ATOM 1599 O O . ILE B 1 21 ? -20.656 -4.023 3.787 1 97.88 21 ILE B O 1
ATOM 1603 N N . ILE B 1 22 ? -19.734 -2.58 2.412 1 98.12 22 ILE B N 1
ATOM 1604 C CA . ILE B 1 22 ? -19.297 -3.623 1.485 1 98.12 22 ILE B CA 1
ATOM 1605 C C . ILE B 1 22 ? -18.25 -4.508 2.152 1 98.12 22 ILE B C 1
ATOM 1607 O O . ILE B 1 22 ? -18.297 -5.734 2.027 1 98.12 22 ILE B O 1
ATOM 1611 N N . ILE B 1 23 ? -17.344 -3.938 2.877 1 97.69 23 ILE B N 1
ATOM 1612 C CA . ILE B 1 23 ? -16.281 -4.703 3.541 1 97.69 23 ILE B CA 1
ATOM 1613 C C . ILE B 1 23 ? -16.906 -5.629 4.586 1 97.69 23 ILE B C 1
ATOM 1615 O O . ILE B 1 23 ? -16.516 -6.793 4.699 1 97.69 23 ILE B O 1
ATOM 1619 N N . VAL B 1 24 ? -17.844 -5.16 5.324 1 96.81 24 VAL B N 1
ATOM 1620 C CA . VAL B 1 24 ? -18.5 -5.98 6.344 1 96.81 24 VAL B CA 1
ATOM 1621 C C . VAL B 1 24 ? -19.234 -7.141 5.676 1 96.81 24 VAL B C 1
ATOM 1623 O O . VAL B 1 24 ? -19.062 -8.297 6.07 1 96.81 24 VAL B O 1
ATOM 1626 N N . TYR B 1 25 ? -19.938 -6.859 4.688 1 97 25 TYR B N 1
ATOM 1627 C CA . TYR B 1 25 ? -20.656 -7.914 3.986 1 97 25 TYR B CA 1
ATOM 1628 C C . TYR B 1 25 ? -19.688 -8.938 3.396 1 97 25 TYR B C 1
ATOM 1630 O O . TYR B 1 25 ? -19.844 -10.141 3.607 1 97 25 TYR B O 1
ATOM 1638 N N . THR B 1 26 ? -18.766 -8.422 2.613 1 97.44 26 THR B N 1
ATOM 1639 C CA . THR B 1 26 ? -17.891 -9.336 1.874 1 97.44 26 THR B CA 1
ATOM 1640 C C . THR B 1 26 ? -17.047 -10.172 2.83 1 97.44 26 THR B C 1
ATOM 1642 O O . THR B 1 26 ? -16.734 -11.328 2.537 1 97.44 26 THR B O 1
ATOM 1645 N N . THR B 1 27 ? -16.688 -9.602 3.922 1 96.44 27 THR B N 1
ATOM 1646 C CA . THR B 1 27 ? -15.953 -10.359 4.93 1 96.44 27 THR B CA 1
ATOM 1647 C C . THR B 1 27 ? -16.812 -11.484 5.488 1 96.44 27 THR B C 1
ATOM 1649 O O . THR B 1 27 ? -16.391 -12.641 5.527 1 96.44 27 THR B O 1
ATOM 1652 N N . ILE B 1 28 ? -18.031 -11.18 5.844 1 95.69 28 ILE B N 1
ATOM 1653 C CA . ILE B 1 28 ? -18.953 -12.172 6.402 1 95.69 28 ILE B CA 1
ATOM 1654 C C . ILE B 1 28 ? -19.25 -13.234 5.352 1 95.69 28 ILE B C 1
ATOM 1656 O O . ILE B 1 28 ? -19.234 -14.43 5.645 1 95.69 28 ILE B O 1
ATOM 1660 N N . ALA B 1 29 ? -19.5 -12.797 4.156 1 96.06 29 ALA B N 1
ATOM 1661 C CA . ALA B 1 29 ? -19.781 -13.719 3.064 1 96.06 29 ALA B CA 1
ATOM 1662 C C . ALA B 1 29 ? -18.578 -14.617 2.771 1 96.06 29 ALA B C 1
ATOM 1664 O O . ALA B 1 29 ? -18.734 -15.812 2.51 1 96.06 29 ALA B O 1
ATOM 1665 N N . GLY B 1 30 ? -17.406 -14.023 2.732 1 95 30 GLY B N 1
ATOM 1666 C CA . GLY B 1 30 ? -16.188 -14.797 2.49 1 95 30 GLY B CA 1
ATOM 1667 C C . GLY B 1 30 ? -15.992 -15.914 3.498 1 95 30 GLY B C 1
ATOM 1668 O O . GLY B 1 30 ? -15.75 -17.062 3.119 1 95 30 GLY B O 1
ATOM 1669 N N . TYR B 1 31 ? -16.141 -15.617 4.734 1 93.75 31 TYR B N 1
ATOM 1670 C CA . TYR B 1 31 ? -16 -16.625 5.773 1 93.75 31 TYR B CA 1
ATOM 1671 C C . TYR B 1 31 ? -17.172 -17.609 5.754 1 93.75 31 TYR B C 1
ATOM 1673 O O . TYR B 1 31 ? -17 -18.797 6.02 1 93.75 31 TYR B O 1
ATOM 1681 N N . GLY B 1 32 ? -18.359 -17.062 5.414 1 93.44 32 GLY B N 1
ATOM 1682 C CA . GLY B 1 32 ? -19.531 -17.906 5.277 1 93.44 32 GLY B CA 1
ATOM 1683 C C . GLY B 1 32 ? -19.375 -18.953 4.184 1 93.44 32 GLY B C 1
ATOM 1684 O O . GLY B 1 32 ? -19.891 -20.062 4.312 1 93.44 32 GLY B O 1
ATOM 1685 N N . MET B 1 33 ? -18.703 -18.609 3.154 1 93.5 33 MET B N 1
ATOM 1686 C CA . MET B 1 33 ? -18.5 -19.531 2.043 1 93.5 33 MET B CA 1
ATOM 1687 C C . MET B 1 33 ? -17.656 -20.734 2.482 1 93.5 33 MET B C 1
ATOM 1689 O O . MET B 1 33 ? -17.812 -21.828 1.936 1 93.5 33 MET B O 1
ATOM 1693 N N . HIS B 1 34 ? -16.844 -20.516 3.492 1 90.75 34 HIS B N 1
ATOM 1694 C CA . HIS B 1 34 ? -16.031 -21.609 4.004 1 90.75 34 HIS B CA 1
ATOM 1695 C C . HIS B 1 34 ? -16.891 -22.625 4.754 1 90.75 34 HIS B C 1
ATOM 1697 O O . HIS B 1 34 ? -16.453 -23.734 5.027 1 90.75 34 HIS B O 1
ATOM 1703 N N . LEU B 1 35 ? -18.125 -22.234 5.051 1 91.88 35 LEU B N 1
ATOM 1704 C CA . LEU B 1 35 ? -19.047 -23.094 5.781 1 91.88 35 LEU B CA 1
ATOM 1705 C C . LEU B 1 35 ? -19.969 -23.844 4.816 1 91.88 35 LEU B C 1
ATOM 1707 O O . LEU B 1 35 ? -20.844 -24.594 5.25 1 91.88 35 LEU B O 1
ATOM 1711 N N . THR B 1 36 ? -19.781 -23.625 3.527 1 90.88 36 THR B N 1
ATOM 1712 C CA . THR B 1 36 ? -20.562 -24.297 2.498 1 90.88 36 THR B CA 1
ATOM 1713 C C . THR B 1 36 ? -19.656 -25.156 1.611 1 90.88 36 THR B C 1
ATOM 1715 O O . THR B 1 36 ? -18.438 -25.141 1.771 1 90.88 36 THR B O 1
ATOM 1718 N N . THR B 1 37 ? -20.328 -25.938 0.771 1 90.44 37 THR B N 1
ATOM 1719 C CA . THR B 1 37 ? -19.578 -26.688 -0.22 1 90.44 37 THR B CA 1
ATOM 1720 C C . THR B 1 37 ? -19.484 -25.922 -1.536 1 90.44 37 THR B C 1
ATOM 1722 O O . THR B 1 37 ? -20.406 -25.188 -1.899 1 90.44 37 THR B O 1
ATOM 1725 N N . GLN B 1 38 ? -18.422 -26.062 -2.217 1 87.75 38 GLN B N 1
ATOM 1726 C CA . GLN B 1 38 ? -18.125 -25.297 -3.418 1 87.75 38 GLN B CA 1
ATOM 1727 C C . GLN B 1 38 ? -19.188 -25.531 -4.492 1 87.75 38 GLN B C 1
ATOM 1729 O O . GLN B 1 38 ? -19.453 -24.656 -5.316 1 87.75 38 GLN B O 1
ATOM 1734 N N . ASP B 1 39 ? -19.828 -26.594 -4.434 1 90.25 39 ASP B N 1
ATOM 1735 C CA . ASP B 1 39 ? -20.797 -26.938 -5.473 1 90.25 39 ASP B CA 1
ATOM 1736 C C . ASP B 1 39 ? -22.203 -26.547 -5.051 1 90.25 39 ASP B C 1
ATOM 1738 O O . ASP B 1 39 ? -23.156 -26.703 -5.828 1 90.25 39 ASP B O 1
ATOM 1742 N N . SER B 1 40 ? -22.391 -25.938 -3.936 1 93.44 40 SER B N 1
ATOM 1743 C CA . SER B 1 40 ? -23.719 -25.609 -3.426 1 93.44 40 SER B CA 1
ATOM 1744 C C . SER B 1 40 ? -24.234 -24.297 -4.027 1 93.44 40 SER B C 1
ATOM 1746 O O . SER B 1 40 ? -23.453 -23.406 -4.359 1 93.44 40 SER B O 1
ATOM 1748 N N . PRO B 1 41 ? -25.547 -24.25 -4.184 1 93.94 41 PRO B N 1
ATOM 1749 C CA . PRO B 1 41 ? -26.141 -23 -4.656 1 93.94 41 PRO B CA 1
ATOM 1750 C C . PRO B 1 41 ? -25.797 -21.812 -3.756 1 93.94 41 PRO B C 1
ATOM 1752 O O . PRO B 1 41 ? -25.641 -20.688 -4.242 1 93.94 41 PRO B O 1
ATOM 1755 N N . MET B 1 42 ? -25.703 -22.062 -2.521 1 93.88 42 MET B N 1
ATOM 1756 C CA . MET B 1 42 ? -25.391 -20.984 -1.577 1 93.88 42 MET B CA 1
ATOM 1757 C C . MET B 1 42 ? -23.984 -20.438 -1.825 1 93.88 42 MET B C 1
ATOM 1759 O O . MET B 1 42 ? -23.781 -19.234 -1.82 1 93.88 42 MET B O 1
ATOM 1763 N N . PHE B 1 43 ? -23.062 -21.328 -2.049 1 94.81 43 PHE B N 1
ATOM 1764 C CA . PHE B 1 43 ? -21.703 -20.906 -2.365 1 94.81 43 PHE B CA 1
ATOM 1765 C C . PHE B 1 43 ? -21.688 -20.016 -3.609 1 94.81 43 PHE B C 1
ATOM 1767 O O . PHE B 1 43 ? -21.078 -18.953 -3.611 1 94.81 43 PHE B O 1
ATOM 1774 N N . HIS B 1 44 ? -22.375 -20.5 -4.555 1 94.12 44 HIS B N 1
ATOM 1775 C CA . HIS B 1 44 ? -22.391 -19.781 -5.824 1 94.12 44 HIS B CA 1
ATOM 1776 C C . HIS B 1 44 ? -23.016 -18.391 -5.672 1 94.12 44 HIS B C 1
ATOM 1778 O O . HIS B 1 44 ? -22.531 -17.422 -6.242 1 94.12 44 HIS B O 1
ATOM 1784 N N . PHE B 1 45 ? -24.031 -18.328 -4.957 1 95.81 45 PHE B N 1
ATOM 1785 C CA . PHE B 1 45 ? -24.703 -17.062 -4.734 1 95.81 45 PHE B CA 1
ATOM 1786 C C . PHE B 1 45 ? -23.797 -16.094 -3.98 1 95.81 45 PHE B C 1
ATOM 1788 O O . PHE B 1 45 ? -23.594 -14.961 -4.414 1 95.81 45 PHE B O 1
ATOM 1795 N N . LEU B 1 46 ? -23.234 -16.578 -2.879 1 96 46 LEU B N 1
ATOM 1796 C CA . LEU B 1 46 ? -22.375 -15.742 -2.055 1 96 46 LEU B CA 1
ATOM 1797 C C . LEU B 1 46 ? -21.141 -15.297 -2.836 1 96 46 LEU B C 1
ATOM 1799 O O . LEU B 1 46 ? -20.75 -14.125 -2.762 1 96 46 LEU B O 1
ATOM 1803 N N . SER B 1 47 ? -20.625 -16.188 -3.574 1 95.75 47 SER B N 1
ATOM 1804 C CA . SER B 1 47 ? -19.422 -15.891 -4.332 1 95.75 47 SER B CA 1
ATOM 1805 C C . SER B 1 47 ? -19.688 -14.867 -5.43 1 95.75 47 SER B C 1
ATOM 1807 O O . SER B 1 47 ? -18.938 -13.898 -5.582 1 95.75 47 SER B O 1
ATOM 1809 N N . THR B 1 48 ? -20.766 -15.086 -6.16 1 96.88 48 THR B N 1
ATOM 1810 C CA . THR B 1 48 ? -21.109 -14.18 -7.25 1 96.88 48 THR B CA 1
ATOM 1811 C C . THR B 1 48 ? -21.375 -12.773 -6.719 1 96.88 48 THR B C 1
ATOM 1813 O O . THR B 1 48 ? -20.859 -11.789 -7.258 1 96.88 48 THR B O 1
ATOM 1816 N N . LEU B 1 49 ? -22.109 -12.703 -5.656 1 97.81 49 LEU B N 1
ATOM 1817 C CA . LEU B 1 49 ? -22.391 -11.398 -5.082 1 97.81 49 LEU B CA 1
ATOM 1818 C C . LEU B 1 49 ? -21.141 -10.766 -4.492 1 97.81 49 LEU B C 1
ATOM 1820 O O . LEU B 1 49 ? -20.906 -9.562 -4.648 1 97.81 49 LEU B O 1
ATOM 1824 N N . ASN B 1 50 ? -20.375 -11.586 -3.812 1 98.06 50 ASN B N 1
ATOM 1825 C CA . ASN B 1 50 ? -19.125 -11.102 -3.227 1 98.06 50 ASN B CA 1
ATOM 1826 C C . ASN B 1 50 ? -18.188 -10.516 -4.289 1 98.06 50 ASN B C 1
ATOM 1828 O O . ASN B 1 50 ? -17.734 -9.383 -4.156 1 98.06 50 ASN B O 1
ATOM 1832 N N . MET B 1 51 ? -18.047 -11.219 -5.348 1 97.38 51 MET B N 1
ATOM 1833 C CA . MET B 1 51 ? -17.156 -10.773 -6.41 1 97.38 51 MET B CA 1
ATOM 1834 C C . MET B 1 51 ? -17.734 -9.547 -7.121 1 97.38 51 MET B C 1
ATOM 1836 O O . MET B 1 51 ? -17 -8.648 -7.512 1 97.38 51 MET B O 1
ATOM 1840 N N . SER B 1 52 ? -18.969 -9.539 -7.309 1 98.56 52 SER B N 1
ATOM 1841 C CA . SER B 1 52 ? -19.609 -8.398 -7.953 1 98.56 52 SER B CA 1
ATOM 1842 C C . SER B 1 52 ? -19.438 -7.129 -7.133 1 98.56 52 SER B C 1
ATOM 1844 O O . SER B 1 52 ? -19.047 -6.086 -7.672 1 98.56 52 SER B O 1
ATOM 1846 N N . LEU B 1 53 ? -19.641 -7.25 -5.898 1 98.5 53 LEU B N 1
ATOM 1847 C CA . LEU B 1 53 ? -19.516 -6.094 -5.02 1 98.5 53 LEU B CA 1
ATOM 1848 C C . LEU B 1 53 ? -18.062 -5.645 -4.918 1 98.5 53 LEU B C 1
ATOM 1850 O O . LEU B 1 53 ? -17.781 -4.445 -4.895 1 98.5 53 LEU B O 1
ATOM 1854 N N . ALA B 1 54 ? -17.203 -6.605 -4.848 1 97.88 54 ALA B N 1
ATOM 1855 C CA . ALA B 1 54 ? -15.773 -6.277 -4.82 1 97.88 54 ALA B CA 1
ATOM 1856 C C . ALA B 1 54 ? -15.352 -5.566 -6.105 1 97.88 54 ALA B C 1
ATOM 1858 O O . ALA B 1 54 ? -14.531 -4.645 -6.07 1 97.88 54 ALA B O 1
ATOM 1859 N N . THR B 1 55 ? -15.867 -6.016 -7.207 1 98.06 55 THR B N 1
ATOM 1860 C CA . THR B 1 55 ? -15.562 -5.418 -8.5 1 98.06 55 THR B CA 1
ATOM 1861 C C . THR B 1 55 ? -15.992 -3.957 -8.539 1 98.06 55 THR B C 1
ATOM 1863 O O . THR B 1 55 ? -15.289 -3.109 -9.086 1 98.06 55 THR B O 1
ATOM 1866 N N . VAL B 1 56 ? -17.078 -3.635 -7.941 1 98.25 56 VAL B N 1
ATOM 1867 C CA . VAL B 1 56 ? -17.562 -2.26 -7.863 1 98.25 56 VAL B CA 1
ATOM 1868 C C . VAL B 1 56 ? -16.734 -1.477 -6.852 1 98.25 56 VAL B C 1
ATOM 1870 O O . VAL B 1 56 ? -16.391 -0.317 -7.086 1 98.25 56 VAL B O 1
ATOM 1873 N N . ALA B 1 57 ? -16.375 -2.129 -5.793 1 98.62 57 ALA B N 1
ATOM 1874 C CA . ALA B 1 57 ? -15.711 -1.462 -4.68 1 98.62 57 ALA B CA 1
ATOM 1875 C C . ALA B 1 57 ? -14.266 -1.104 -5.035 1 98.62 57 ALA B C 1
ATOM 1877 O O . ALA B 1 57 ? -13.727 -0.112 -4.539 1 98.62 57 ALA B O 1
ATOM 1878 N N . ALA B 1 58 ? -13.664 -1.887 -5.906 1 98.31 58 ALA B N 1
ATOM 1879 C CA . ALA B 1 58 ? -12.258 -1.692 -6.23 1 98.31 58 ALA B CA 1
ATOM 1880 C C . ALA B 1 58 ? -12.016 -0.313 -6.84 1 98.31 58 ALA B C 1
ATOM 1882 O O . ALA B 1 58 ? -11.188 0.454 -6.348 1 98.31 58 ALA B O 1
ATOM 1883 N N . PRO B 1 59 ? -12.766 0.099 -7.906 1 98.12 59 PRO B N 1
ATOM 1884 C CA . PRO B 1 59 ? -12.555 1.451 -8.43 1 98.12 59 PRO B CA 1
ATOM 1885 C C . PRO B 1 59 ? -12.977 2.537 -7.441 1 98.12 59 PRO B C 1
ATOM 1887 O O . PRO B 1 59 ? -12.391 3.625 -7.43 1 98.12 59 PRO B O 1
ATOM 1890 N N . VAL B 1 60 ? -13.945 2.305 -6.59 1 98.25 60 VAL B N 1
ATOM 1891 C CA . VAL B 1 60 ? -14.367 3.268 -5.578 1 98.25 60 VAL B CA 1
ATOM 1892 C C . VAL B 1 60 ? -13.266 3.436 -4.535 1 98.25 60 VAL B C 1
ATOM 1894 O O . VAL B 1 60 ? -13.023 4.547 -4.055 1 98.25 60 VAL B O 1
ATOM 1897 N N . PHE B 1 61 ? -12.625 2.33 -4.199 1 98.31 61 PHE B N 1
ATOM 1898 C CA . PHE B 1 61 ? -11.492 2.367 -3.285 1 98.31 61 PHE B CA 1
ATOM 1899 C C . PHE B 1 61 ? -10.383 3.264 -3.83 1 98.31 61 PHE B C 1
ATOM 1901 O O . PHE B 1 61 ? -9.828 4.09 -3.102 1 98.31 61 PHE B O 1
ATOM 1908 N N . LEU B 1 62 ? -10.102 3.141 -5.086 1 98.06 62 LEU B N 1
ATOM 1909 C CA . LEU B 1 62 ? -9.094 3.979 -5.719 1 98.06 62 LEU B CA 1
ATOM 1910 C C . LEU B 1 62 ? -9.516 5.445 -5.707 1 98.06 62 LEU B C 1
ATOM 1912 O O . LEU B 1 62 ? -8.703 6.328 -5.418 1 98.06 62 LEU B O 1
ATOM 1916 N N . ALA B 1 63 ? -10.758 5.703 -6 1 97.88 63 ALA B N 1
ATOM 1917 C CA . ALA B 1 63 ? -11.289 7.062 -5.98 1 97.88 63 ALA B CA 1
ATOM 1918 C C . ALA B 1 63 ? -11.211 7.664 -4.582 1 97.88 63 ALA B C 1
ATOM 1920 O O . ALA B 1 63 ? -10.836 8.828 -4.414 1 97.88 63 ALA B O 1
ATOM 1921 N N . ARG B 1 64 ? -11.547 6.855 -3.635 1 97.5 64 ARG B N 1
ATOM 1922 C CA . ARG B 1 64 ? -11.484 7.297 -2.246 1 97.5 64 ARG B CA 1
ATOM 1923 C C . ARG B 1 64 ? -10.055 7.633 -1.836 1 97.5 64 ARG B C 1
ATOM 1925 O O . ARG B 1 64 ? -9.812 8.641 -1.17 1 97.5 64 ARG B O 1
ATOM 1932 N N . TRP B 1 65 ? -9.188 6.711 -2.236 1 97.06 65 TRP B N 1
ATOM 1933 C CA . TRP B 1 65 ? -7.781 6.91 -1.892 1 97.06 65 TRP B CA 1
ATOM 1934 C C . TRP B 1 65 ? -7.262 8.219 -2.477 1 97.06 65 TRP B C 1
ATOM 1936 O O . TRP B 1 65 ? -6.598 8.992 -1.783 1 97.06 65 TRP B O 1
ATOM 1946 N N . VAL B 1 66 ? -7.586 8.523 -3.688 1 96.62 66 VAL B N 1
ATOM 1947 C CA . VAL B 1 66 ? -7.145 9.75 -4.34 1 96.62 66 VAL B CA 1
ATOM 1948 C C . VAL B 1 66 ? -7.84 10.953 -3.705 1 96.62 66 VAL B C 1
ATOM 1950 O O . VAL B 1 66 ? -7.203 11.969 -3.426 1 96.62 66 VAL B O 1
ATOM 1953 N N . TRP B 1 67 ? -9.078 10.867 -3.371 1 96.19 67 TRP B N 1
ATOM 1954 C CA . TRP B 1 67 ? -9.875 11.961 -2.824 1 96.19 67 TRP B CA 1
ATOM 1955 C C . TRP B 1 67 ? -9.328 12.414 -1.476 1 96.19 67 TRP B C 1
ATOM 1957 O O . TRP B 1 67 ? -9.383 13.602 -1.145 1 96.19 67 TRP B O 1
ATOM 1967 N N . LYS B 1 68 ? -8.797 11.516 -0.754 1 94.19 68 LYS B N 1
ATOM 1968 C CA . LYS B 1 68 ? -8.312 11.844 0.583 1 94.19 68 LYS B CA 1
ATOM 1969 C C . LYS B 1 68 ? -7.223 12.914 0.527 1 94.19 68 LYS B C 1
ATOM 1971 O O . LYS B 1 68 ? -7.039 13.672 1.48 1 94.19 68 LYS B O 1
ATOM 1976 N N . TYR B 1 69 ? -6.566 13.094 -0.671 1 93.38 69 TYR B N 1
ATOM 1977 C CA . TYR B 1 69 ? -5.492 14.07 -0.796 1 93.38 69 TYR B CA 1
ATOM 1978 C C . TYR B 1 69 ? -6.027 15.406 -1.305 1 93.38 69 TYR B C 1
ATOM 1980 O O . TYR B 1 69 ? -5.34 16.422 -1.225 1 93.38 69 TYR B O 1
ATOM 1988 N N . PHE B 1 70 ? -7.223 15.422 -1.798 1 93.12 70 PHE B N 1
ATOM 1989 C CA . PHE B 1 70 ? -7.738 16.625 -2.428 1 93.12 70 PHE B CA 1
ATOM 1990 C C . PHE B 1 70 ? -8.883 17.219 -1.614 1 93.12 70 PHE B C 1
ATOM 1992 O O . PHE B 1 70 ? -9.32 18.344 -1.869 1 93.12 70 PHE B O 1
ATOM 1999 N N . ARG B 1 71 ? -9.25 16.5 -0.581 1 90.38 71 ARG B N 1
ATOM 2000 C CA . ARG B 1 71 ? -10.383 16.938 0.227 1 90.38 71 ARG B CA 1
ATOM 2001 C C . ARG B 1 71 ? -9.977 18.062 1.177 1 90.38 71 ARG B C 1
ATOM 2003 O O . ARG B 1 71 ? -8.797 18.203 1.509 1 90.38 71 ARG B O 1
ATOM 2010 N N . PRO B 1 72 ? -10.922 18.859 1.617 1 84.12 72 PRO B N 1
ATOM 2011 C CA . PRO B 1 72 ? -10.633 19.906 2.598 1 84.12 72 PRO B CA 1
ATOM 2012 C C . PRO B 1 72 ? -10.125 19.344 3.924 1 84.12 72 PRO B C 1
ATOM 2014 O O . PRO B 1 72 ? -10.578 18.297 4.375 1 84.12 72 PRO B O 1
ATOM 2017 N N . SER B 1 73 ? -9.117 20 4.379 1 76.88 73 SER B N 1
ATOM 2018 C CA . SER B 1 73 ? -8.539 19.578 5.652 1 76.88 73 SER B CA 1
ATOM 2019 C C . SER B 1 73 ? -9.453 19.938 6.82 1 76.88 73 SER B C 1
ATOM 2021 O O . SER B 1 73 ? -10.133 20.969 6.789 1 76.88 73 SER B O 1
ATOM 2023 N N . LEU B 1 74 ? -9.562 18.922 7.672 1 75.81 74 LEU B N 1
ATOM 2024 C CA . LEU B 1 74 ? -10.305 19.203 8.898 1 75.81 74 LEU B CA 1
ATOM 2025 C C . LEU B 1 74 ? -9.367 19.547 10.039 1 75.81 74 LEU B C 1
ATOM 2027 O O . LEU B 1 74 ? -8.297 18.953 10.18 1 75.81 74 LEU B O 1
ATOM 2031 N N . GLU B 1 75 ? -9.57 20.656 10.5 1 64.5 75 GLU B N 1
ATOM 2032 C CA . GLU B 1 75 ? -8.828 21.016 11.711 1 64.5 75 GLU B CA 1
ATOM 2033 C C . GLU B 1 75 ? -9.398 20.297 12.938 1 64.5 75 GLU B C 1
ATOM 2035 O O . GLU B 1 75 ? -10.523 20.578 13.352 1 64.5 75 GLU B O 1
ATOM 2040 N N . ILE B 1 76 ? -8.883 19.125 13.188 1 61.72 76 ILE B N 1
ATOM 2041 C CA . ILE B 1 76 ? -9.43 18.344 14.289 1 61.72 76 ILE B CA 1
ATOM 2042 C C . ILE B 1 76 ? -9 18.953 15.617 1 61.72 76 ILE B C 1
ATOM 2044 O O . ILE B 1 76 ? -7.922 19.547 15.711 1 61.72 76 ILE B O 1
ATOM 2048 N N . ASP B 1 77 ? -9.82 18.734 16.547 1 59.53 77 ASP B N 1
ATOM 2049 C CA . ASP B 1 77 ? -9.797 19.297 17.891 1 59.53 77 ASP B CA 1
ATOM 2050 C C . ASP B 1 77 ? -8.477 19.016 18.594 1 59.53 77 ASP B C 1
ATOM 2052 O O . ASP B 1 77 ? -7.945 17.906 18.5 1 59.53 77 ASP B O 1
ATOM 2056 N N . ASP B 1 78 ? -7.785 19.984 19.078 1 63.22 78 ASP B N 1
ATOM 2057 C CA . ASP B 1 78 ? -6.523 20.156 19.797 1 63.22 78 ASP B CA 1
ATOM 2058 C C . ASP B 1 78 ? -6.5 19.328 21.062 1 63.22 78 ASP B C 1
ATOM 2060 O O . ASP B 1 78 ? -5.469 19.234 21.734 1 63.22 78 ASP B O 1
ATOM 2064 N N . ASN B 1 79 ? -7.609 18.5 21.359 1 73.38 79 ASN B N 1
ATOM 2065 C CA . ASN B 1 79 ? -7.594 17.875 22.688 1 73.38 79 ASN B CA 1
ATOM 2066 C C . ASN B 1 79 ? -7.145 16.422 22.625 1 73.38 79 ASN B C 1
ATOM 2068 O O . ASN B 1 79 ? -7.152 15.719 23.625 1 73.38 79 ASN B O 1
ATOM 2072 N N . ILE B 1 80 ? -6.766 15.977 21.469 1 77.19 80 ILE B N 1
ATOM 2073 C CA . ILE B 1 80 ? -6.285 14.602 21.359 1 77.19 80 ILE B CA 1
ATOM 2074 C C . ILE B 1 80 ? -4.758 14.586 21.344 1 77.19 80 ILE B C 1
ATOM 2076 O O . ILE B 1 80 ? -4.129 15.391 20.656 1 77.19 80 ILE B O 1
ATOM 2080 N N . ALA B 1 81 ? -4.27 13.633 22.328 1 85.94 81 ALA B N 1
ATOM 2081 C CA . ALA B 1 81 ? -2.816 13.523 22.422 1 85.94 81 ALA B CA 1
ATOM 2082 C C . ALA B 1 81 ? -2.197 13.211 21.062 1 85.94 81 ALA B C 1
ATOM 2084 O O . ALA B 1 81 ? -2.771 12.461 20.281 1 85.94 81 ALA B O 1
ATOM 2085 N N . HIS B 1 82 ? -1.146 13.68 20.891 1 85.94 82 HIS B N 1
ATOM 2086 C CA . HIS B 1 82 ? -0.456 13.547 19.609 1 85.94 82 HIS B CA 1
ATOM 2087 C C . HIS B 1 82 ? -0.24 12.078 19.266 1 85.94 82 HIS B C 1
ATOM 2089 O O . HIS B 1 82 ? -0.403 11.688 18.109 1 85.94 82 HIS B O 1
ATOM 2095 N N . TRP B 1 83 ? 0.127 11.32 20.266 1 88.94 83 TRP B N 1
ATOM 2096 C CA . TRP B 1 83 ? 0.41 9.914 19.984 1 88.94 83 TRP B CA 1
ATOM 2097 C C . TRP B 1 83 ? -0.86 9.172 19.594 1 88.94 83 TRP B C 1
ATOM 2099 O O . TRP B 1 83 ? -0.811 8.227 18.797 1 88.94 83 TRP B O 1
ATOM 2109 N N . GLN B 1 84 ? -1.93 9.539 20.156 1 88.19 84 GLN B N 1
ATOM 2110 C CA . GLN B 1 84 ? -3.207 8.953 19.766 1 88.19 84 GLN B CA 1
ATOM 2111 C C . GLN B 1 84 ? -3.549 9.289 18.312 1 88.19 84 GLN B C 1
ATOM 2113 O O . GLN B 1 84 ? -4.031 8.438 17.562 1 88.19 84 GLN B O 1
ATOM 2118 N N . LYS B 1 85 ? -3.275 10.477 18 1 88.88 85 LYS B N 1
ATOM 2119 C CA . LYS B 1 85 ? -3.5 10.891 16.625 1 88.88 85 LYS B CA 1
ATOM 2120 C C . LYS B 1 85 ? -2.604 10.117 15.664 1 88.88 85 LYS B C 1
ATOM 2122 O O . LYS B 1 85 ? -3.049 9.703 14.586 1 88.88 85 LYS B O 1
ATOM 2127 N N . SER B 1 86 ? -1.417 9.906 16.094 1 92.25 86 SER B N 1
ATOM 2128 C CA . SER B 1 86 ? -0.452 9.18 15.273 1 92.25 86 SER B CA 1
ATOM 2129 C C . SER B 1 86 ? -0.877 7.723 15.078 1 92.25 86 SER B C 1
ATOM 2131 O O . SER B 1 86 ? -0.807 7.191 13.969 1 92.25 86 SER B O 1
ATOM 2133 N N . ILE B 1 87 ? -1.322 7.109 16.109 1 93.44 87 ILE B N 1
ATOM 2134 C CA . ILE B 1 87 ? -1.771 5.723 16.047 1 93.44 87 ILE B CA 1
ATOM 2135 C C . ILE B 1 87 ? -2.992 5.617 15.133 1 93.44 87 ILE B C 1
ATOM 2137 O O . ILE B 1 87 ? -3.129 4.652 14.383 1 93.44 87 ILE B O 1
ATOM 2141 N N . ALA B 1 88 ? -3.867 6.602 15.242 1 92.38 88 ALA B N 1
ATOM 2142 C CA . ALA B 1 88 ? -5.047 6.621 14.375 1 92.38 88 ALA B CA 1
ATOM 2143 C C . ALA B 1 88 ? -4.648 6.715 12.906 1 92.38 88 ALA B C 1
ATOM 2145 O O . ALA B 1 88 ? -5.156 5.965 12.07 1 92.38 88 ALA B O 1
ATOM 2146 N N . LYS B 1 89 ? -3.721 7.543 12.625 1 93.25 89 LYS B N 1
ATOM 2147 C CA . LYS B 1 89 ? -3.254 7.715 11.25 1 93.25 89 LYS B CA 1
ATOM 2148 C C . LYS B 1 89 ? -2.572 6.449 10.734 1 93.25 89 LYS B C 1
ATOM 2150 O O . LYS B 1 89 ? -2.771 6.055 9.586 1 93.25 89 LYS B O 1
ATOM 2155 N N . LEU B 1 90 ? -1.833 5.902 11.578 1 95.06 90 LEU B N 1
ATOM 2156 C CA . LEU B 1 90 ? -1.154 4.66 11.219 1 95.06 90 LEU B CA 1
ATOM 2157 C C . LEU B 1 90 ? -2.162 3.549 10.953 1 95.06 90 LEU B C 1
ATOM 2159 O O . LEU B 1 90 ? -2.039 2.818 9.969 1 95.06 90 LEU B O 1
ATOM 2163 N N . THR B 1 91 ? -3.139 3.434 11.828 1 96.25 91 THR B N 1
ATOM 2164 C CA . THR B 1 91 ? -4.16 2.406 11.68 1 96.25 91 THR B CA 1
ATOM 2165 C C . THR B 1 91 ? -4.922 2.588 10.367 1 96.25 91 THR B C 1
ATOM 2167 O O . THR B 1 91 ? -5.148 1.62 9.633 1 96.25 91 THR B O 1
ATOM 2170 N N . HIS B 1 92 ? -5.25 3.812 10.055 1 96.06 92 HIS B N 1
ATOM 2171 C CA . HIS B 1 92 ? -5.957 4.082 8.805 1 96.06 92 HIS B CA 1
ATOM 2172 C C . HIS B 1 92 ? -5.082 3.762 7.602 1 96.06 92 HIS B C 1
ATOM 2174 O O . HIS B 1 92 ? -5.562 3.197 6.613 1 96.06 92 HIS B O 1
ATOM 2180 N N . SER B 1 93 ? -3.846 4.102 7.699 1 96.38 93 SER B N 1
ATOM 2181 C CA . SER B 1 93 ? -2.916 3.785 6.621 1 96.38 93 SER B CA 1
ATOM 2182 C C . SER B 1 93 ? -2.791 2.277 6.422 1 96.38 93 SER B C 1
ATOM 2184 O O . SER B 1 93 ? -2.748 1.798 5.285 1 96.38 93 SER B O 1
ATOM 2186 N N . LEU B 1 94 ? -2.74 1.561 7.488 1 97.62 94 LEU B N 1
ATOM 2187 C CA . LEU B 1 94 ? -2.664 0.105 7.434 1 97.62 94 LEU B CA 1
ATOM 2188 C C . LEU B 1 94 ? -3.93 -0.484 6.82 1 97.62 94 LEU B C 1
ATOM 2190 O O . LEU B 1 94 ? -3.863 -1.457 6.062 1 97.62 94 LEU B O 1
ATOM 2194 N N . MET B 1 95 ? -5.027 0.094 7.148 1 98.31 95 MET B N 1
ATOM 2195 C CA . MET B 1 95 ? -6.285 -0.388 6.578 1 98.31 95 MET B CA 1
ATOM 2196 C C . MET B 1 95 ? -6.316 -0.17 5.07 1 98.31 95 MET B C 1
ATOM 2198 O O . MET B 1 95 ? -6.742 -1.051 4.32 1 98.31 95 MET B O 1
ATOM 2202 N N . TYR B 1 96 ? -5.836 1.003 4.648 1 98 96 TYR B N 1
ATOM 2203 C CA . TYR B 1 96 ? -5.77 1.253 3.215 1 98 96 TYR B CA 1
ATOM 2204 C C . TYR B 1 96 ? -4.852 0.25 2.527 1 98 96 TYR B C 1
ATOM 2206 O O . TYR B 1 96 ? -5.18 -0.269 1.457 1 98 96 TYR B O 1
ATOM 2214 N N . PHE B 1 97 ? -3.766 -0.001 3.152 1 97.5 97 PHE B N 1
ATOM 2215 C CA . PHE B 1 97 ? -2.795 -0.946 2.613 1 97.5 97 PHE B CA 1
ATOM 2216 C C . PHE B 1 97 ? -3.396 -2.344 2.518 1 97.5 97 PHE B C 1
ATOM 2218 O O . PHE B 1 97 ? -3.283 -3.004 1.482 1 97.5 97 PHE B O 1
ATOM 2225 N N . MET B 1 98 ? -4.051 -2.756 3.523 1 98.44 98 MET B N 1
ATOM 2226 C CA . MET B 1 98 ? -4.637 -4.094 3.539 1 98.44 98 MET B CA 1
ATOM 2227 C C . MET B 1 98 ? -5.793 -4.188 2.551 1 98.44 98 MET B C 1
ATOM 2229 O O . MET B 1 98 ? -5.988 -5.227 1.912 1 98.44 98 MET B O 1
ATOM 2233 N N . MET B 1 99 ? -6.547 -3.15 2.471 1 98.56 99 MET B N 1
ATOM 2234 C CA . MET B 1 99 ? -7.625 -3.152 1.486 1 98.56 99 MET B CA 1
ATOM 2235 C C . MET B 1 99 ? -7.074 -3.35 0.078 1 98.56 99 MET B C 1
ATOM 2237 O O . MET B 1 99 ? -7.637 -4.113 -0.711 1 98.56 99 MET B O 1
ATOM 2241 N N . SER B 1 100 ? -5.996 -2.676 -0.194 1 98.38 100 SER B N 1
ATOM 2242 C CA . SER B 1 100 ? -5.387 -2.852 -1.508 1 98.38 100 SER B CA 1
ATOM 2243 C C . SER B 1 100 ? -5.004 -4.309 -1.75 1 98.38 100 SER B C 1
ATOM 2245 O O . SER B 1 100 ? -5.258 -4.852 -2.826 1 98.38 100 SER B O 1
ATOM 2247 N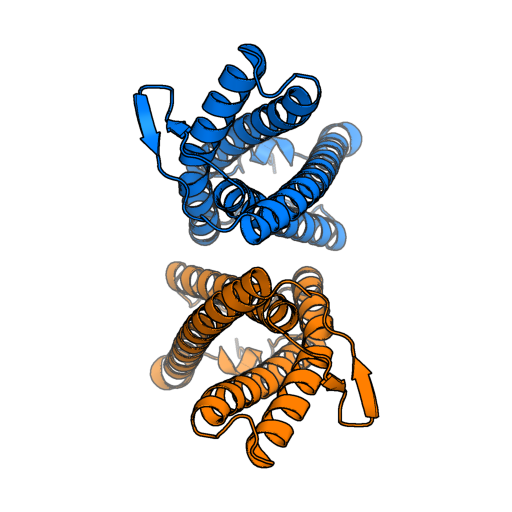 N . TRP B 1 101 ? -4.457 -4.918 -0.729 1 98.38 101 TRP B N 1
ATOM 2248 C CA . TRP B 1 101 ? -4.047 -6.312 -0.852 1 98.38 101 TRP B CA 1
ATOM 2249 C C . TRP B 1 101 ? -5.258 -7.227 -1.009 1 98.38 101 TRP B C 1
ATOM 2251 O O . TRP B 1 101 ? -5.211 -8.211 -1.753 1 98.38 101 TRP B O 1
ATOM 2261 N N . VAL B 1 102 ? -6.32 -6.938 -0.318 1 98.62 102 VAL B N 1
ATOM 2262 C CA . VAL B 1 102 ? -7.527 -7.75 -0.412 1 98.62 102 VAL B CA 1
ATOM 2263 C C . VAL B 1 102 ? -8.094 -7.664 -1.826 1 98.62 102 VAL B C 1
ATOM 2265 O O . VAL B 1 102 ? -8.422 -8.688 -2.434 1 98.62 102 VAL B O 1
ATOM 2268 N N . PHE B 1 103 ? -8.148 -6.492 -2.354 1 98.56 103 PHE B N 1
ATOM 2269 C CA . PHE B 1 103 ? -8.703 -6.324 -3.691 1 98.56 103 PHE B CA 1
ATOM 2270 C C . PHE B 1 103 ? -7.82 -6.996 -4.734 1 98.56 103 PHE B C 1
ATOM 2272 O O . PHE B 1 103 ? -8.312 -7.73 -5.594 1 98.56 103 PHE B O 1
ATOM 2279 N N . ILE B 1 104 ? -6.547 -6.793 -4.641 1 98.31 104 ILE B N 1
ATOM 2280 C CA . ILE B 1 104 ? -5.609 -7.336 -5.621 1 98.31 104 ILE B CA 1
ATOM 2281 C C . ILE B 1 104 ? -5.602 -8.859 -5.539 1 98.31 104 ILE B C 1
ATOM 2283 O O . ILE B 1 104 ? -5.777 -9.547 -6.547 1 98.31 104 ILE B O 1
ATOM 2287 N N . SER B 1 105 ? -5.445 -9.375 -4.34 1 98.44 105 SER B N 1
ATOM 2288 C CA . SER B 1 105 ? -5.363 -10.828 -4.172 1 98.44 105 SER B CA 1
ATOM 2289 C C . SER B 1 105 ? -6.695 -11.492 -4.488 1 98.44 105 SER B C 1
ATOM 2291 O O . SER B 1 105 ? -6.727 -12.609 -5.02 1 98.44 105 SER B O 1
ATOM 2293 N N . GLY B 1 106 ? -7.805 -10.859 -4.184 1 97.88 106 GLY B N 1
ATOM 2294 C CA . GLY B 1 106 ? -9.117 -11.406 -4.496 1 97.88 106 GLY B CA 1
ATOM 2295 C C . GLY B 1 106 ? -9.328 -11.633 -5.977 1 97.88 106 GLY B C 1
ATOM 2296 O O . GLY B 1 106 ? -9.891 -12.656 -6.379 1 97.88 106 GLY B O 1
ATOM 2297 N N . PHE B 1 107 ? -8.836 -10.695 -6.738 1 97.56 107 PHE B N 1
ATOM 2298 C CA . PHE B 1 107 ? -8.992 -10.836 -8.18 1 97.56 107 PHE B CA 1
ATOM 2299 C C . PHE B 1 107 ? -8.016 -11.867 -8.734 1 97.56 107 PHE B C 1
ATOM 2301 O O . PHE B 1 107 ? -8.383 -12.68 -9.586 1 97.56 107 PHE B O 1
ATOM 2308 N N . LEU B 1 108 ? -6.82 -11.922 -8.211 1 98.12 108 LEU B N 1
ATOM 2309 C CA . LEU B 1 108 ? -5.777 -12.781 -8.766 1 98.12 108 LEU B CA 1
ATOM 2310 C C . LEU B 1 108 ? -5.965 -14.227 -8.312 1 98.12 108 LEU B C 1
ATOM 2312 O O . LEU B 1 108 ? -5.406 -15.141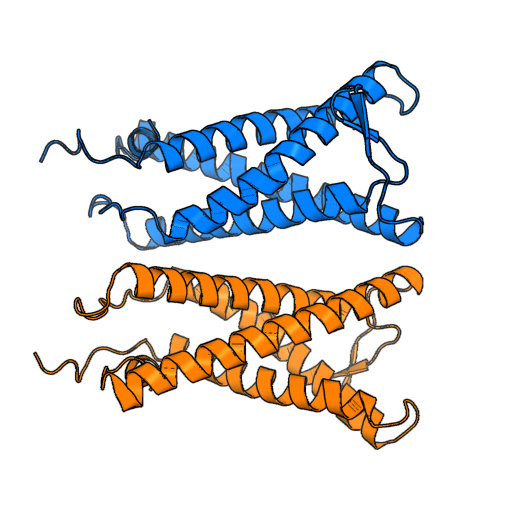 -8.914 1 98.12 108 LEU B O 1
ATOM 2316 N N . MET B 1 109 ? -6.754 -14.422 -7.348 1 97.94 109 MET B N 1
ATOM 2317 C CA . MET B 1 109 ? -6.93 -15.773 -6.828 1 97.94 109 MET B CA 1
ATOM 2318 C C . MET B 1 109 ? -7.961 -16.547 -7.645 1 97.94 109 MET B C 1
ATOM 2320 O O . MET B 1 109 ? -8.125 -17.75 -7.469 1 97.94 109 MET B O 1
ATOM 2324 N N . LEU B 1 110 ? -8.664 -15.836 -8.461 1 96.94 110 LEU B N 1
ATOM 2325 C CA . LEU B 1 110 ? -9.75 -16.469 -9.195 1 96.94 110 LEU B CA 1
ATOM 2326 C C . LEU B 1 110 ? -9.219 -17.578 -10.109 1 96.94 110 LEU B C 1
ATOM 2328 O O . LEU B 1 110 ? -8.305 -17.344 -10.906 1 96.94 110 LEU B O 1
ATOM 2332 N N . GLU B 1 111 ? -9.805 -18.703 -9.984 1 95.12 111 GLU B N 1
ATOM 2333 C CA . GLU B 1 111 ? -9.406 -19.844 -10.805 1 95.12 111 GLU B CA 1
ATOM 2334 C C . GLU B 1 111 ? -10.32 -20 -12.023 1 95.12 111 GLU B C 1
ATOM 2336 O O . GLU B 1 111 ? -10.055 -20.812 -12.906 1 95.12 111 GLU B O 1
ATOM 2341 N N . SER B 1 112 ? -11.438 -19.312 -11.992 1 94.19 112 SER B N 1
ATOM 2342 C CA . SER B 1 112 ? -12.398 -19.344 -13.086 1 94.19 112 SER B CA 1
ATOM 2343 C C . SER B 1 112 ? -13.094 -18 -13.242 1 94.19 112 SER B C 1
ATOM 2345 O O . SER B 1 112 ? -12.992 -17.125 -12.367 1 94.19 112 SER B O 1
ATOM 2347 N N . SER B 1 113 ? -13.75 -17.844 -14.32 1 96.56 113 SER B N 1
ATOM 2348 C CA . SER B 1 113 ? -14.547 -16.641 -14.555 1 96.56 113 SER B CA 1
ATOM 2349 C C . SER B 1 113 ? -15.719 -16.562 -13.578 1 96.56 113 SER B C 1
ATOM 2351 O O . SER B 1 113 ? -16.062 -17.547 -12.922 1 96.56 113 SER B O 1
ATOM 2353 N N . TYR B 1 114 ? -16.234 -15.398 -13.422 1 95.44 114 TYR B N 1
ATOM 2354 C CA . TYR B 1 114 ? -17.453 -15.203 -12.648 1 95.44 114 TYR B CA 1
ATOM 2355 C C . TYR B 1 114 ? -18.422 -14.289 -13.383 1 95.44 114 TYR B C 1
ATOM 2357 O O . TYR B 1 114 ? -18.047 -13.641 -14.367 1 95.44 114 TYR B O 1
ATOM 2365 N N . HIS B 1 115 ? -19.625 -14.281 -12.898 1 97.19 115 HIS B N 1
ATOM 2366 C CA . HIS B 1 115 ? -20.625 -13.43 -13.516 1 97.19 115 HIS B CA 1
ATOM 2367 C C . HIS B 1 115 ? -20.922 -12.211 -12.641 1 97.19 115 HIS B C 1
ATOM 2369 O O . HIS B 1 115 ? -21.453 -12.344 -11.531 1 97.19 115 HIS B O 1
ATOM 2375 N N . PHE B 1 116 ? -20.594 -11.062 -13.188 1 98.38 116 PHE B N 1
ATOM 2376 C CA . PHE B 1 116 ? -20.859 -9.789 -12.539 1 98.38 116 PHE B CA 1
ATOM 2377 C C . PHE B 1 116 ? -22.344 -9.578 -12.32 1 98.38 116 PHE B C 1
ATOM 2379 O O . PHE B 1 116 ? -23.094 -9.344 -13.273 1 98.38 116 PHE B O 1
ATOM 2386 N N . PHE B 1 117 ? -22.828 -9.648 -11.094 1 98.44 117 PHE B N 1
ATOM 2387 C CA . PHE B 1 117 ? -24.234 -9.586 -10.695 1 98.44 117 PHE B CA 1
ATOM 2388 C C . PHE B 1 117 ? -25.078 -10.484 -11.586 1 98.44 117 PHE B C 1
ATOM 2390 O O . PHE B 1 117 ? -26.188 -10.109 -11.984 1 98.44 117 PHE B O 1
ATOM 2397 N N . TRP B 1 118 ? -24.578 -11.602 -12.023 1 97.94 118 TRP B N 1
ATOM 2398 C CA . TRP B 1 118 ? -25.25 -12.625 -12.812 1 97.94 118 TRP B CA 1
ATOM 2399 C C . TRP B 1 118 ? -25.547 -12.125 -14.219 1 97.94 118 TRP B C 1
ATOM 2401 O O . TRP B 1 118 ? -26.406 -12.68 -14.914 1 97.94 118 TRP B O 1
ATOM 2411 N N . MET B 1 119 ? -24.844 -11.117 -14.656 1 98.06 119 MET B N 1
ATOM 2412 C CA . MET B 1 119 ? -25.203 -10.5 -15.93 1 98.06 119 MET B CA 1
ATOM 2413 C C . MET B 1 119 ? -24.078 -10.656 -16.938 1 98.06 119 MET B C 1
ATOM 2415 O O . MET B 1 119 ? -24.297 -11.141 -18.047 1 98.06 119 MET B O 1
ATOM 2419 N N . VAL B 1 120 ? -22.875 -10.273 -16.609 1 97.94 120 VAL B N 1
ATOM 2420 C CA . VAL B 1 120 ? -21.734 -10.227 -17.531 1 97.94 120 VAL B CA 1
ATOM 2421 C C . VAL B 1 120 ? -20.609 -11.125 -17 1 97.94 120 VAL B C 1
ATOM 2423 O O . VAL B 1 120 ? -20.234 -11.047 -15.836 1 97.94 120 VAL B O 1
ATOM 2426 N N . GLU B 1 121 ? -20.172 -11.938 -17.875 1 97.81 121 GLU B N 1
ATOM 2427 C CA . GLU B 1 121 ? -19.062 -12.797 -17.5 1 97.81 121 GLU B CA 1
ATOM 2428 C C . GLU B 1 121 ? -17.75 -12.023 -17.453 1 97.81 121 GLU B C 1
ATOM 2430 O O . GLU B 1 121 ? -17.438 -11.281 -18.391 1 97.81 121 GLU B O 1
ATOM 2435 N N . VAL B 1 122 ? -17.031 -12.188 -16.391 1 97.5 122 VAL B N 1
ATOM 2436 C CA . VAL B 1 122 ? -15.711 -11.594 -16.234 1 97.5 122 VAL B CA 1
ATOM 2437 C C . VAL B 1 122 ? -14.656 -12.695 -16.141 1 97.5 122 VAL B C 1
ATOM 2439 O O . VAL B 1 122 ? -14.711 -13.555 -15.258 1 97.5 122 VAL B O 1
ATOM 2442 N N . SER B 1 123 ? -13.719 -12.633 -17.047 1 97.38 123 SER B N 1
ATOM 2443 C CA . SER B 1 123 ? -12.688 -13.672 -17.094 1 97.38 123 SER B CA 1
ATOM 2444 C C . SER B 1 123 ? -11.664 -13.5 -15.977 1 97.38 123 SER B C 1
ATOM 2446 O O . SER B 1 123 ? -11.391 -12.383 -15.547 1 97.38 123 SER B O 1
ATOM 2448 N N . ASN B 1 124 ? -11.141 -14.656 -15.562 1 96.25 124 ASN B N 1
ATOM 2449 C CA . ASN B 1 124 ? -10.039 -14.594 -14.609 1 96.25 124 ASN B CA 1
ATOM 2450 C C . ASN B 1 124 ? -8.734 -14.195 -15.297 1 96.25 124 ASN B C 1
ATOM 2452 O O . ASN B 1 124 ? -8.508 -14.539 -16.453 1 96.25 124 ASN B O 1
ATOM 2456 N N . LEU B 1 125 ? -7.898 -13.562 -14.562 1 95 125 LEU B N 1
ATOM 2457 C CA . LEU B 1 125 ? -6.664 -13.023 -15.125 1 95 125 LEU B CA 1
ATOM 2458 C C . LEU B 1 125 ? -5.551 -14.062 -15.094 1 95 125 LEU B C 1
ATOM 2460 O O . LEU B 1 125 ? -4.695 -14.094 -15.977 1 95 125 LEU B O 1
ATOM 2464 N N . ILE B 1 126 ? -5.531 -14.914 -14.031 1 96.69 126 ILE B N 1
ATOM 2465 C CA . ILE B 1 126 ? -4.457 -15.867 -13.789 1 96.69 126 ILE B CA 1
ATOM 2466 C C . ILE B 1 126 ? -4.906 -17.266 -14.211 1 96.69 126 ILE B C 1
ATOM 2468 O O . ILE B 1 126 ? -5.965 -17.734 -13.781 1 96.69 126 ILE B O 1
ATOM 2472 N N . GLN B 1 127 ? -4.145 -17.906 -15.039 1 95.75 127 GLN B N 1
ATOM 2473 C CA . GLN B 1 127 ? -4.473 -19.25 -15.492 1 95.75 127 GLN B CA 1
ATOM 2474 C C . GLN B 1 127 ? -3.668 -20.297 -14.734 1 95.75 127 GLN B C 1
ATOM 2476 O O . GLN B 1 127 ? -4.105 -21.453 -14.602 1 95.75 127 GLN B O 1
ATOM 2481 N N . GLU B 1 128 ? -2.551 -19.906 -14.188 1 96.94 128 GLU B N 1
ATOM 2482 C CA . GLU B 1 128 ? -1.692 -20.844 -13.461 1 96.94 128 GLU B CA 1
ATOM 2483 C C . GLU B 1 128 ? -2.229 -21.109 -12.055 1 96.94 128 GLU B C 1
ATOM 2485 O O . GLU B 1 128 ? -2.338 -20.188 -11.242 1 96.94 128 GLU B O 1
ATOM 2490 N N . VAL B 1 129 ? -2.424 -22.359 -11.734 1 96.5 129 VAL B N 1
ATOM 2491 C CA . VAL B 1 129 ? -3.049 -22.766 -10.477 1 96.5 129 VAL B CA 1
ATOM 2492 C C . VAL B 1 129 ? -2.148 -22.375 -9.305 1 96.5 129 VAL B C 1
ATOM 2494 O O . VAL B 1 129 ? -2.635 -22 -8.242 1 96.5 129 VAL B O 1
ATOM 2497 N N . GLU B 1 130 ? -0.861 -22.453 -9.469 1 97.31 130 GLU B N 1
ATOM 2498 C CA . GLU B 1 130 ? 0.069 -22.125 -8.391 1 97.31 130 GLU B CA 1
ATOM 2499 C C . GLU B 1 130 ? -0.046 -20.656 -7.992 1 97.31 130 GLU B C 1
ATOM 2501 O O . GLU B 1 130 ? 0.018 -20.312 -6.809 1 97.31 130 GLU B O 1
ATOM 2506 N N . ILE B 1 131 ? -0.246 -19.859 -8.992 1 98.12 131 ILE B N 1
ATOM 2507 C CA . ILE B 1 131 ? -0.354 -18.438 -8.734 1 98.12 131 ILE B CA 1
ATOM 2508 C C . ILE B 1 131 ? -1.68 -18.125 -8.039 1 98.12 131 ILE B C 1
ATOM 2510 O O . ILE B 1 131 ? -1.713 -17.406 -7.039 1 98.12 131 ILE B O 1
ATOM 2514 N N . SER B 1 132 ? -2.738 -18.688 -8.555 1 98.25 132 SER B N 1
ATOM 2515 C CA . SER B 1 132 ? -4.039 -18.469 -7.941 1 98.25 132 SER B CA 1
ATOM 2516 C C . SER B 1 132 ? -4.078 -18.984 -6.508 1 98.25 132 SER B C 1
ATOM 2518 O O . SER B 1 132 ? -4.637 -18.328 -5.621 1 98.25 132 SER B O 1
ATOM 2520 N N . SER B 1 133 ? -3.438 -20.094 -6.301 1 97.88 133 SER B N 1
ATOM 2521 C CA . SER B 1 133 ? -3.383 -20.672 -4.961 1 97.88 133 SER B CA 1
ATOM 2522 C C . SER B 1 133 ? -2.574 -19.797 -4.012 1 97.88 133 SER B C 1
ATOM 2524 O O . SER B 1 133 ? -2.924 -19.656 -2.838 1 97.88 133 SER B O 1
ATOM 2526 N N . PHE B 1 134 ? -1.512 -19.297 -4.504 1 98.38 134 PHE B N 1
ATOM 2527 C CA . PHE B 1 134 ? -0.704 -18.375 -3.723 1 98.38 134 PHE B CA 1
ATOM 2528 C C . PHE B 1 134 ? -1.526 -17.156 -3.299 1 98.38 134 PHE B C 1
ATOM 2530 O O . PHE B 1 134 ? -1.532 -16.781 -2.123 1 98.38 134 PHE B O 1
ATOM 2537 N N . PHE B 1 135 ? -2.281 -16.578 -4.199 1 98.56 135 PHE B N 1
ATOM 2538 C CA . PHE B 1 135 ? -3.031 -15.367 -3.914 1 98.56 135 PHE B CA 1
ATOM 2539 C C . PHE B 1 135 ? -4.262 -15.672 -3.066 1 98.56 135 PHE B C 1
ATOM 2541 O O . PHE B 1 135 ? -4.762 -14.805 -2.348 1 98.56 135 PHE B O 1
ATOM 2548 N N . PHE B 1 136 ? -4.742 -16.906 -3.137 1 98 136 PHE B N 1
ATOM 2549 C CA . PHE B 1 136 ? -5.781 -17.328 -2.203 1 98 136 PHE B CA 1
ATOM 2550 C C . PHE B 1 136 ? -5.285 -17.234 -0.764 1 98 136 PHE B C 1
ATOM 2552 O O . PHE B 1 136 ? -5.988 -16.719 0.107 1 98 136 PHE B O 1
ATOM 2559 N N . LYS B 1 137 ? -4.105 -17.703 -0.571 1 98.06 137 LYS B N 1
ATOM 2560 C CA . LYS B 1 137 ? -3.516 -17.641 0.762 1 98.06 137 LYS B CA 1
ATOM 2561 C C . LYS B 1 137 ? -3.303 -16.188 1.196 1 98.06 137 LYS B C 1
ATOM 2563 O O . LYS B 1 137 ? -3.588 -15.828 2.34 1 98.06 137 LYS B O 1
ATOM 2568 N N . VAL B 1 138 ? -2.797 -15.383 0.297 1 98.31 138 VAL B N 1
ATOM 2569 C CA . VAL B 1 138 ? -2.58 -13.969 0.578 1 98.31 138 VAL B CA 1
ATOM 2570 C C . VAL B 1 138 ? -3.914 -13.297 0.895 1 98.31 138 VAL B C 1
ATOM 2572 O O . VAL B 1 138 ? -4 -12.477 1.814 1 98.31 138 VAL B O 1
ATOM 2575 N N . HIS B 1 139 ? -4.934 -13.625 0.131 1 98.56 139 HIS B N 1
ATOM 2576 C CA . HIS B 1 139 ? -6.254 -13.039 0.333 1 98.56 139 HIS B CA 1
ATOM 2577 C C . HIS B 1 139 ? -6.797 -13.375 1.717 1 98.56 139 HIS B C 1
ATOM 2579 O O . HIS B 1 139 ? -7.262 -12.484 2.438 1 98.56 139 HIS B O 1
ATOM 2585 N N . ARG B 1 140 ? -6.664 -14.594 2.064 1 97.62 140 ARG B N 1
ATOM 2586 C CA . ARG B 1 140 ? -7.145 -15.023 3.373 1 97.62 140 ARG B CA 1
ATOM 2587 C C . ARG B 1 140 ? -6.422 -14.281 4.492 1 97.62 140 ARG B C 1
ATOM 2589 O O . ARG B 1 140 ? -7.059 -13.781 5.426 1 97.62 140 ARG B O 1
ATOM 2596 N N . LEU B 1 141 ? -5.191 -14.211 4.402 1 98 141 LEU B N 1
ATOM 2597 C CA . LEU B 1 141 ? -4.391 -13.531 5.41 1 98 141 LEU B CA 1
ATOM 2598 C C . LEU B 1 141 ? -4.738 -12.039 5.457 1 98 141 LEU B C 1
ATOM 2600 O O . LEU B 1 141 ? -4.875 -11.469 6.539 1 98 141 LEU B O 1
ATOM 2604 N N . SER B 1 142 ? -4.852 -11.461 4.305 1 98.44 142 SER B N 1
ATOM 2605 C CA . SER B 1 142 ? -5.156 -10.039 4.23 1 98.44 142 SER B CA 1
ATOM 2606 C C . SER B 1 142 ? -6.543 -9.742 4.793 1 98.44 142 SER B C 1
ATOM 2608 O O . SER B 1 142 ? -6.742 -8.711 5.445 1 98.44 142 SER B O 1
ATOM 2610 N N . CYS B 1 143 ? -7.441 -10.57 4.512 1 98.25 143 CYS B N 1
ATOM 2611 C CA . CYS B 1 143 ? -8.781 -10.398 5.066 1 98.25 143 CYS B CA 1
ATOM 2612 C C . CYS B 1 143 ? -8.758 -10.477 6.586 1 98.25 143 CYS B C 1
ATOM 2614 O O . CYS B 1 143 ? -9.414 -9.688 7.266 1 98.25 143 CYS B O 1
ATOM 2616 N N . LEU B 1 144 ? -8.031 -11.453 7.109 1 97.88 144 LEU B N 1
ATOM 2617 C CA . LEU B 1 144 ? -7.906 -11.586 8.555 1 97.88 144 LEU B CA 1
ATOM 2618 C C . LEU B 1 144 ? -7.305 -10.328 9.172 1 97.88 144 LEU B C 1
ATOM 2620 O O . LEU B 1 144 ? -7.805 -9.828 10.18 1 97.88 144 LEU B O 1
ATOM 2624 N N . MET B 1 145 ? -6.297 -9.836 8.562 1 98.38 145 MET B N 1
ATOM 2625 C CA . MET B 1 145 ? -5.633 -8.633 9.055 1 98.38 145 MET B CA 1
ATOM 2626 C C . MET B 1 145 ? -6.5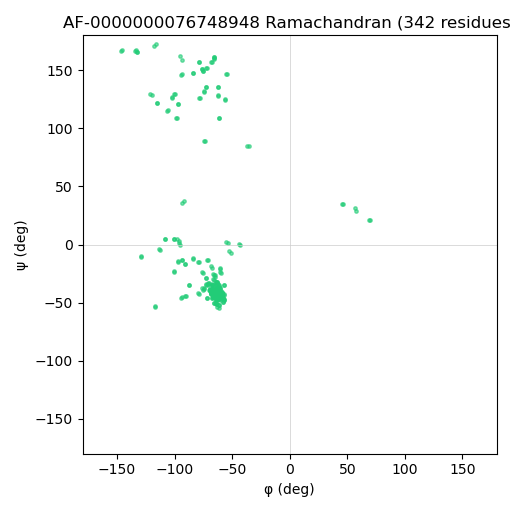51 -7.422 8.961 1 98.38 145 MET B C 1
ATOM 2628 O O . MET B 1 145 ? -6.625 -6.617 9.891 1 98.38 145 MET B O 1
ATOM 2632 N N . LEU B 1 146 ? -7.207 -7.305 7.84 1 98.44 146 LEU B N 1
ATOM 2633 C CA . LEU B 1 146 ? -8.117 -6.184 7.664 1 98.44 146 LEU B CA 1
ATOM 2634 C C . LEU B 1 146 ? -9.25 -6.234 8.688 1 98.44 146 LEU B C 1
ATOM 2636 O O . LEU B 1 146 ? -9.586 -5.219 9.297 1 98.44 146 LEU B O 1
ATOM 2640 N N . ALA B 1 147 ? -9.82 -7.379 8.883 1 98.06 147 ALA B N 1
ATOM 2641 C CA . ALA B 1 147 ? -10.898 -7.535 9.859 1 98.06 147 ALA B CA 1
ATOM 2642 C C . ALA B 1 147 ? -10.43 -7.148 11.258 1 98.06 147 ALA B C 1
ATOM 2644 O O . ALA B 1 147 ? -11.156 -6.484 12 1 98.06 147 ALA B O 1
ATOM 2645 N N . SER B 1 148 ? -9.258 -7.574 11.617 1 98.38 148 SER B N 1
ATOM 2646 C CA . SER B 1 148 ? -8.695 -7.23 12.914 1 98.38 148 SER B CA 1
ATOM 2647 C C . SER B 1 148 ? -8.523 -5.723 13.062 1 98.38 148 SER B C 1
ATOM 2649 O O . SER B 1 148 ? -8.859 -5.152 14.102 1 98.38 148 SER B O 1
ATOM 2651 N N . LEU B 1 149 ? -8.047 -5.094 12.039 1 98.19 149 LEU B N 1
ATOM 2652 C CA . LEU B 1 149 ? -7.84 -3.65 12.055 1 98.19 149 LEU B CA 1
ATOM 2653 C C . LEU B 1 149 ? -9.18 -2.914 12.125 1 98.19 149 LEU B C 1
ATOM 2655 O O . LEU B 1 149 ? -9.297 -1.893 12.805 1 98.19 149 LEU B O 1
ATOM 2659 N N . VAL B 1 150 ? -10.125 -3.389 11.391 1 97.88 150 VAL B N 1
ATOM 2660 C CA . VAL B 1 150 ? -11.453 -2.789 11.406 1 97.88 150 VAL B CA 1
ATOM 2661 C C . VAL B 1 150 ? -12.055 -2.898 12.805 1 97.88 150 VAL B C 1
ATOM 2663 O O . VAL B 1 150 ? -12.648 -1.941 13.305 1 97.88 150 VAL B O 1
ATOM 2666 N N . MET B 1 151 ? -11.883 -4.062 13.422 1 97.44 151 MET B N 1
ATOM 2667 C CA . MET B 1 151 ? -12.367 -4.246 14.781 1 97.44 151 MET B CA 1
ATOM 2668 C C . MET B 1 151 ? -11.688 -3.266 15.734 1 97.44 151 MET B C 1
ATOM 2670 O O . MET B 1 151 ? -12.352 -2.641 16.562 1 97.44 151 MET B O 1
ATOM 2674 N N . LEU B 1 152 ? -10.414 -3.162 15.664 1 96.75 152 LEU B N 1
ATOM 2675 C CA . LEU B 1 152 ? -9.672 -2.193 16.469 1 96.75 152 LEU B CA 1
ATOM 2676 C C . LEU B 1 152 ? -10.18 -0.777 16.219 1 96.75 152 LEU B C 1
ATOM 2678 O O . LEU B 1 152 ? -10.367 -0.002 17.156 1 96.75 152 LEU B O 1
ATOM 2682 N N . HIS B 1 153 ? -10.422 -0.419 14.992 1 95.56 153 HIS B N 1
ATOM 2683 C CA . HIS B 1 153 ? -10.93 0.883 14.57 1 95.56 153 HIS B CA 1
ATOM 2684 C C . HIS B 1 153 ? -12.297 1.168 15.195 1 95.56 153 HIS B C 1
ATOM 2686 O O . HIS B 1 153 ? -12.516 2.244 15.758 1 95.56 153 HIS B O 1
ATOM 2692 N N . ILE B 1 154 ? -13.141 0.181 15.148 1 95 154 ILE B N 1
ATOM 2693 C CA . ILE B 1 154 ? -14.484 0.323 15.695 1 95 154 ILE B CA 1
ATOM 2694 C C . ILE B 1 154 ? -14.414 0.496 17.219 1 95 154 ILE B C 1
ATOM 2696 O O . ILE B 1 154 ? -15.102 1.344 17.781 1 95 154 ILE B O 1
ATOM 2700 N N . LEU B 1 155 ? -13.602 -0.283 17.875 1 94.88 155 LEU B N 1
ATOM 2701 C CA . LEU B 1 155 ? -13.438 -0.192 19.312 1 94.88 155 LEU B CA 1
ATOM 2702 C C . LEU B 1 155 ? -12.875 1.17 19.719 1 94.88 155 LEU B C 1
ATOM 2704 O O . LEU B 1 155 ? -13.305 1.753 20.719 1 94.88 155 LEU B O 1
ATOM 2708 N N . ALA B 1 156 ? -11.945 1.699 18.953 1 92.56 156 ALA B N 1
ATOM 2709 C CA . ALA B 1 156 ? -11.367 3.014 19.219 1 92.56 156 ALA B CA 1
ATOM 2710 C C . ALA B 1 156 ? -12.414 4.113 19.078 1 92.56 156 ALA B C 1
ATOM 2712 O O . ALA B 1 156 ? -12.5 5.016 19.906 1 92.56 156 ALA B O 1
ATOM 2713 N N . VAL B 1 157 ? -13.172 4.02 18.047 1 91 157 VAL B N 1
ATOM 2714 C CA . VAL B 1 157 ? -14.227 5.012 17.828 1 91 157 VAL B CA 1
ATOM 2715 C C . VAL B 1 157 ? -15.25 4.934 18.953 1 91 157 VAL B C 1
ATOM 2717 O O . VAL B 1 157 ? -15.688 5.965 19.469 1 91 157 VAL B O 1
ATOM 2720 N N . ALA B 1 158 ? -15.602 3.762 19.391 1 91.69 158 ALA B N 1
ATOM 2721 C CA . ALA B 1 158 ? -16.531 3.574 20.484 1 91.69 158 ALA B CA 1
ATOM 2722 C C . ALA B 1 158 ? -15.969 4.133 21.797 1 91.69 158 ALA B C 1
ATOM 2724 O O . ALA B 1 158 ? -16.688 4.789 22.562 1 91.69 158 ALA B O 1
ATOM 2725 N N . HIS B 1 159 ? -14.734 3.885 22 1 89.5 159 HIS B N 1
ATOM 2726 C CA . HIS B 1 159 ? -14.078 4.391 23.203 1 89.5 159 HIS B CA 1
ATOM 2727 C C . HIS B 1 159 ? -14.094 5.914 23.234 1 89.5 159 HIS B C 1
ATOM 2729 O O . HIS B 1 159 ? -14.406 6.508 24.281 1 89.5 159 HIS B O 1
ATOM 2735 N N . HIS B 1 160 ? -13.836 6.516 22.125 1 86.31 160 HIS B N 1
ATOM 2736 C CA . HIS B 1 160 ? -13.828 7.969 22.047 1 86.31 160 HIS B CA 1
ATOM 2737 C C . HIS B 1 160 ? -15.234 8.539 22.172 1 86.31 160 HIS B C 1
ATOM 2739 O O . HIS B 1 160 ? -15.43 9.578 22.812 1 86.31 160 HIS B O 1
ATOM 2745 N N . HIS B 1 161 ? -16.109 7.828 21.688 1 83.38 161 HIS B N 1
ATOM 2746 C CA . HIS B 1 161 ? -17.484 8.305 21.703 1 83.38 161 HIS B CA 1
ATOM 2747 C C . HIS B 1 161 ? -18.125 8.102 23.078 1 83.38 161 HIS B C 1
ATOM 2749 O O . HIS B 1 161 ? -18.781 9 23.594 1 83.38 161 HIS B O 1
ATOM 2755 N N . ILE B 1 162 ? -17.922 7.055 23.672 1 85.62 162 ILE B N 1
ATOM 2756 C CA . ILE B 1 162 ? -18.641 6.676 24.891 1 85.62 162 ILE B CA 1
ATOM 2757 C C . ILE B 1 162 ? -17.875 7.172 26.109 1 85.62 162 ILE B C 1
ATOM 2759 O O . ILE B 1 162 ? -18.469 7.688 27.062 1 85.62 162 ILE B O 1
ATOM 2763 N N . ILE B 1 163 ? -16.609 6.988 26.094 1 82.06 163 ILE B N 1
ATOM 2764 C CA . ILE B 1 163 ? -15.828 7.25 27.281 1 82.06 163 ILE B CA 1
ATOM 2765 C C . ILE B 1 163 ? -15.266 8.672 27.25 1 82.06 163 ILE B C 1
ATOM 2767 O O . ILE B 1 163 ? -15.492 9.461 28.156 1 82.06 163 ILE B O 1
ATOM 2771 N N . ARG B 1 164 ? -14.734 9.094 26.172 1 79.12 164 ARG B N 1
ATOM 2772 C CA . ARG B 1 164 ? -14.07 10.391 26.094 1 79.12 164 ARG B CA 1
ATOM 2773 C C . ARG B 1 164 ? -15.039 11.477 25.672 1 79.12 164 ARG B C 1
ATOM 2775 O O . ARG B 1 164 ? -14.758 12.672 25.828 1 79.12 164 ARG B O 1
ATOM 2782 N N . LYS B 1 165 ? -16.156 11.07 25.125 1 77.25 165 LYS B N 1
ATOM 2783 C CA . LYS B 1 165 ? -17.234 11.961 24.719 1 77.25 165 LYS B CA 1
ATOM 2784 C C . LYS B 1 165 ? -16.75 13.008 23.719 1 77.25 165 LYS B C 1
ATOM 2786 O O . LYS B 1 165 ? -17.125 14.18 23.797 1 77.25 165 LYS B O 1
ATOM 2791 N N . ASN B 1 166 ? -15.695 12.422 23.031 1 75.19 166 ASN B N 1
ATOM 2792 C CA . ASN B 1 166 ? -15.258 13.312 21.953 1 75.19 166 ASN B CA 1
ATOM 2793 C C . ASN B 1 166 ? -15.945 12.961 20.641 1 75.19 166 ASN B C 1
ATOM 2795 O O . ASN B 1 166 ? -16.672 11.969 20.547 1 75.19 166 ASN B O 1
ATOM 2799 N N . ASN B 1 167 ? -15.977 13.891 19.75 1 74.75 167 ASN B N 1
ATOM 2800 C CA . ASN B 1 167 ? -16.875 13.922 18.594 1 74.75 167 ASN B CA 1
ATOM 2801 C C . ASN B 1 167 ? -16.219 13.273 17.375 1 74.75 167 ASN B C 1
ATOM 2803 O O . ASN B 1 167 ? -16.484 13.688 16.25 1 74.75 167 ASN B O 1
ATOM 2807 N N . VAL B 1 168 ? -15.469 12.211 17.594 1 78.38 168 VAL B N 1
ATOM 2808 C CA . VAL B 1 168 ? -14.789 11.625 16.438 1 78.38 168 VAL B CA 1
ATOM 2809 C C . VAL B 1 168 ? -15.812 10.984 15.508 1 78.38 168 VAL B C 1
ATOM 2811 O O . VAL B 1 168 ? -15.695 11.094 14.281 1 78.38 168 VAL B O 1
ATOM 2814 N N . LEU B 1 169 ? -16.844 10.32 16.094 1 79.56 169 LEU B N 1
ATOM 2815 C CA . LEU B 1 169 ? -17.891 9.703 15.281 1 79.56 169 LEU B CA 1
ATOM 2816 C C . LEU B 1 169 ? -18.672 10.758 14.508 1 79.56 169 LEU B C 1
ATOM 2818 O O . LEU B 1 169 ? -19.109 10.5 13.383 1 79.56 169 LEU B O 1
ATOM 2822 N N . LYS B 1 170 ? -18.812 11.875 15.023 1 80.19 170 LYS B N 1
ATOM 2823 C CA . LYS B 1 170 ? -19.578 12.945 14.398 1 80.19 170 LYS B CA 1
ATOM 2824 C C . LYS B 1 170 ? -18.891 13.453 13.141 1 80.19 170 LYS B C 1
ATOM 2826 O O . LYS B 1 170 ? -19.531 14.023 12.258 1 80.19 170 LYS B O 1
ATOM 2831 N N . LEU B 1 171 ? -17.625 13.148 13.07 1 84.44 171 LEU B N 1
ATOM 2832 C CA . LEU B 1 171 ? -16.891 13.57 11.891 1 84.44 171 LEU B CA 1
ATOM 2833 C C . LEU B 1 171 ? -17.375 12.836 10.648 1 84.44 171 LEU B C 1
ATOM 2835 O O . LEU B 1 171 ? -17.297 13.367 9.539 1 84.44 171 LEU B O 1
ATOM 2839 N N . MET B 1 172 ? -17.906 11.688 10.852 1 87.94 172 MET B N 1
ATOM 2840 C CA . MET B 1 172 ? -18.312 10.883 9.703 1 87.94 172 MET B CA 1
ATOM 2841 C C . MET B 1 172 ? -19.844 10.844 9.586 1 87.94 172 MET B C 1
ATOM 2843 O O . MET B 1 172 ? -20.391 10.07 8.797 1 87.94 172 MET B O 1
ATOM 2847 N N . LEU B 1 173 ? -20.406 11.586 10.43 1 85.69 173 LEU B N 1
ATOM 2848 C CA . LEU B 1 173 ? -21.859 11.625 10.414 1 85.69 173 LEU B CA 1
ATOM 2849 C C . LEU B 1 173 ? -22.375 12.867 9.672 1 85.69 173 LEU B C 1
ATOM 2851 O O . LEU B 1 173 ? -21.688 13.898 9.656 1 85.69 173 LEU B O 1
#

Organism: NCBI:txid190893

Secondary structure (DSSP, 8-state):
--GGG----HHHHHHHHHHHHHHHHHHHHHHHHTTS-TTSHHHHHHHHHHHHHHHHHHHHHHHHHHHHHHSPPP---TTS-HHHHHHHHHHHHHHHHHHHHHHHHHHHT-SS-EEETTTEEE--S---HHHHHHHHHHHHHHHHHHHHHHHHHHHHHHIIIIII--STGGGG-/--GGG----HHHHHHHHHHHHHHHHHHHHHHHHTTS-TTSHHHHHHHHHHHHHHHHHHHHHHHHHHHHHHSPPP---TTS-HHHHHHHHHHHHHHHHHHHHHHHHHHHT-SS-EEETTTEEE--S---HHHHHHHHHHHHHHHHHHHHHHHHHHHHHHIIIIIS--STGGGG-

pLDDT: mean 91.87, std 11.09, range [33.22, 98.62]

Sequence (346 aa):
MNMSGVSYDRVTKTFHWFMAIIIVYTTIAGYGMHLTTQDSPMFHFLSTLNMSLATVAAPVFLARWVWKYFRPSLEIDDNIAHWQKSIAKLTHSLMYFMMSWVFISGFLMLESSYHFFWMVEVSNLIQEVEISSFFFKVHRLSCLMLASLVMLHILAVAHHHIIRKNNVLKLMLMNMSGVSYDRVTKTFHWFMAIIIVYTTIAGYGMHLTTQDSPMFHFLSTLNMSLATVAAPVFLARWVWKYFRPSLEIDDNIAHWQKSIAKLTHSLMYFMMSWVFISGFLMLESSYHFFWMVEVSNLIQEVEISSFFFKVHRLSCLMLASLVMLHILAVAHHHIIRKNNVLKLML

InterPro domains:
  IPR011577 Cytochrome b561, bacterial/Ni-hydrogenase [PF01292] (8-173)
  IPR016174 Di-haem cytochrome, transmembrane [SSF81342] (7-173)
  IPR052168 Cytochrome b561 superoxide oxidase [PTHR30529] (6-173)

Solvent-accessible surface area (backbone atoms only — not comparable to full-atom values): 18819 Å² total; per-residue (Å²): 128,82,73,85,74,70,50,61,56,69,68,59,38,51,49,49,53,53,49,51,54,49,51,53,49,41,51,52,42,56,59,49,41,72,76,45,51,86,86,35,70,64,28,49,52,44,48,31,49,40,51,30,50,47,61,58,43,50,62,49,50,53,50,45,60,56,43,69,47,71,50,83,82,75,86,69,73,85,84,59,56,65,66,57,53,24,50,50,52,47,50,52,51,50,45,53,52,29,48,52,46,29,53,53,20,54,52,40,25,26,81,53,59,47,35,44,74,77,71,44,79,43,77,46,82,40,83,54,65,68,45,15,51,52,22,42,53,51,21,52,53,29,44,53,51,37,51,52,50,50,50,52,50,51,53,51,47,48,45,34,41,69,72,66,64,42,65,68,62,50,29,65,95,126,82,72,86,75,70,50,62,55,69,67,59,38,52,48,48,54,53,48,49,54,48,51,52,49,40,51,52,42,55,59,50,42,71,76,46,51,87,87,35,70,64,29,50,51,45,49,31,48,38,50,30,52,46,61,57,43,49,61,49,49,53,49,45,61,55,43,70,48,70,51,83,83,74,85,70,73,87,83,60,55,64,67,59,52,24,51,51,53,48,51,52,51,49,44,54,52,29,50,50,46,30,54,51,20,54,53,40,26,26,82,53,60,46,36,47,76,77,72,44,80,43,78,46,82,41,84,51,65,68,44,14,53,51,22,43,54,51,22,53,51,28,47,54,51,36,52,52,50,51,50,53,51,52,51,51,48,47,45,35,42,70,70,64,64,41,66,67,63,50,29,65,96

Nearest PDB structures (foldseek):
  3atp-assembly1_B  TM=3.368E-01  e=7.583E+00  Escherichia coli str. K-12 substr. W3110
  8fyv-assembly3_E  TM=3.245E-01  e=9.389E+00  Salmonella enterica subsp. enterica serovar Typhimurium
  2d4u-assembly1_A  TM=2.889E-01  e=6.815E+00  Escherichia coli
  8fyv-assembly3_E  TM=3.245E-01  e=9.638E+00  Salmonella enterica subsp. enterica serovar Typhimurium
  2d4u-assembly1_A  TM=2.890E-01  e=7.012E+00  Escherichia coli

Foldseek 3Di:
DPPVDFAFDPLLLVLVVLLVVLLVLLLVLVVVLVVDDCPDPSNQVSVQVSVLSLVVNVVSLVVNVVVVVVTDDTPDDPPDDPVVVVVLVVLVVLLSVLSVLLSVLVQQLDCAWHANVVHRIDGRDDPDNVRSVVSVVSNVVSSVVNVVSVVVVVVVVCCCCPPVVDCPVVNSD/DPPVDFAFDPLLLVLVVLLVVLLVLLLVLVVVLVVDDCPDPSNQVSVLVSVLSLVVNVVSLVVNVVVVVVTDDTPDDPPDDPVVVVVLVVLVVLLSVLSVLLSVLVQQLDCAWHANVVHRIDGRDDPDNVRSVVSVVSNVVSSVVNVVSVVVVVVVVCCCCPPVVDCPVVNSD

Radius of gyration: 22.87 Å; Cα contacts (8 Å, |Δi|>4): 325; chains: 2; bounding box: 57×62×47 Å